Protein AF-A0A954QYF9-F1 (afdb_monomer)

Secondary structure (DSSP, 8-state):
-HHHHHTT---GGGGGGS----SSPPPPHHHHHHHHHHHT-TT-HHHHHHHHHHHTTSTTHHHHHHHHHHHTT-SSHHHHHHHHHHHGGG--HHHHHHHHHHHHHHHHTS-HHHHHHHHHHHHHHHHHTT-HHHHHHHHHHHHHH-TT-HHHHHHHHHHHHHHHHHTT-HHHHHHHHHHHHHTTSPP-

pLDDT: mean 93.17, std 8.61, range [36.16, 98.44]

Mean predicted aligned error: 4.02 Å

Nearest PDB structures (foldseek):
  9hmf-assembly1_K  TM=5.701E-01  e=4.266E-01  Campylobacter jejuni
  3l9t-assembly1_A  TM=4.039E-01  e=8.141E-01  Streptococcus mutans UA159
  7k7y-assembly3_G  TM=2.247E-01  e=7.817E+00  Clostridium botulinum

Structure (mmCIF, N/CA/C/O backbone):
data_AF-A0A954QYF9-F1
#
_entry.id   AF-A0A954QYF9-F1
#
loop_
_atom_site.group_PDB
_atom_site.id
_atom_site.type_symbol
_atom_site.label_atom_id
_atom_site.label_alt_id
_atom_site.label_comp_id
_atom_site.label_asym_id
_atom_site.label_entity_id
_atom_site.label_seq_id
_atom_site.pdbx_PDB_ins_code
_atom_site.Cartn_x
_atom_site.Cartn_y
_atom_site.Cartn_z
_atom_site.occupancy
_atom_site.B_iso_or_equiv
_atom_site.auth_seq_id
_atom_site.auth_comp_id
_atom_site.auth_asym_id
_atom_site.auth_atom_id
_atom_site.pdbx_PDB_model_num
ATOM 1 N N . TYR A 1 1 ? 7.305 15.729 -12.020 1.00 61.62 1 TYR A N 1
ATOM 2 C CA . TYR A 1 1 ? 8.285 16.229 -11.036 1.00 61.62 1 TYR A CA 1
ATOM 3 C C . TYR A 1 1 ? 9.046 15.087 -10.364 1.00 61.62 1 TYR A C 1
ATOM 5 O O . TYR A 1 1 ? 10.252 15.041 -10.532 1.00 61.62 1 TYR A O 1
ATOM 13 N N . PHE A 1 2 ? 8.385 14.111 -9.714 1.00 83.00 2 PHE A N 1
ATOM 14 C CA . PHE A 1 2 ? 9.079 12.970 -9.079 1.00 83.00 2 PHE A CA 1
ATOM 15 C C . PHE A 1 2 ? 10.025 12.200 -10.019 1.00 83.00 2 PHE A C 1
ATOM 17 O O . PHE A 1 2 ? 11.196 12.062 -9.698 1.00 83.00 2 PHE A O 1
ATOM 24 N N . LEU A 1 3 ? 9.560 11.757 -11.196 1.00 81.62 3 LEU A N 1
A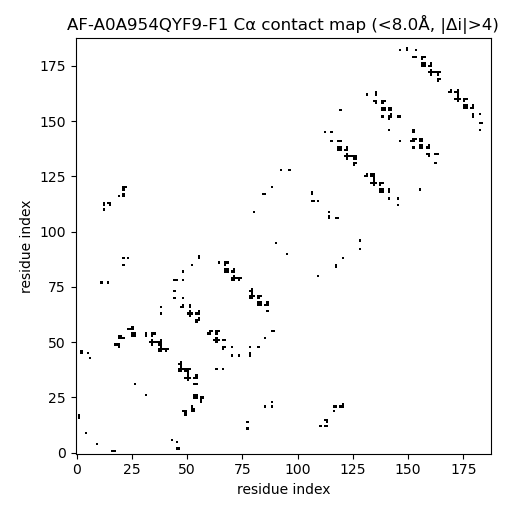TOM 25 C CA . LEU A 1 3 ? 10.402 10.977 -12.124 1.00 81.62 3 LEU A CA 1
ATOM 26 C C . LEU A 1 3 ? 11.657 11.736 -12.585 1.00 81.62 3 LEU A C 1
ATOM 28 O O . LEU A 1 3 ? 12.696 11.134 -12.816 1.00 81.62 3 LEU A O 1
ATOM 32 N N . THR A 1 4 ? 11.585 13.066 -12.658 1.00 78.25 4 THR A N 1
ATOM 33 C CA . THR A 1 4 ? 12.744 13.917 -12.959 1.00 78.25 4 THR A CA 1
ATOM 34 C C . THR A 1 4 ? 13.779 13.878 -11.834 1.00 78.25 4 THR A C 1
ATOM 36 O O . THR A 1 4 ? 14.970 13.872 -12.111 1.00 78.25 4 THR A O 1
ATOM 39 N N . LEU A 1 5 ? 13.339 13.820 -10.573 1.00 72.81 5 LEU A N 1
ATOM 40 C CA . LEU A 1 5 ? 14.223 13.675 -9.412 1.00 72.81 5 LEU A CA 1
ATOM 41 C C . LEU A 1 5 ? 14.757 12.242 -9.270 1.00 72.81 5 LEU A C 1
ATOM 43 O O . LEU A 1 5 ? 15.892 12.047 -8.843 1.00 72.81 5 LEU A O 1
ATOM 47 N N . ALA A 1 6 ? 13.953 11.244 -9.644 1.00 76.69 6 ALA A N 1
ATOM 48 C CA . ALA A 1 6 ? 14.324 9.833 -9.578 1.00 76.69 6 ALA A CA 1
ATOM 49 C C . ALA A 1 6 ? 15.464 9.457 -10.538 1.00 76.69 6 ALA A C 1
ATOM 51 O O . ALA A 1 6 ? 16.248 8.563 -10.230 1.00 76.69 6 ALA A O 1
ATOM 52 N N . ALA A 1 7 ? 15.612 10.185 -11.648 1.00 73.75 7 ALA A N 1
ATOM 53 C CA . ALA A 1 7 ? 16.691 9.983 -12.614 1.00 73.75 7 ALA A CA 1
ATOM 54 C C . ALA A 1 7 ? 18.105 10.242 -12.044 1.00 73.75 7 ALA A C 1
ATOM 56 O O . ALA A 1 7 ? 19.088 9.812 -12.641 1.00 73.75 7 ALA A O 1
ATOM 57 N N . SER A 1 8 ? 18.219 10.904 -10.885 1.00 74.38 8 SER A N 1
ATOM 58 C CA . SER A 1 8 ? 19.498 11.279 -10.259 1.00 74.38 8 SER A CA 1
ATOM 59 C C . SER A 1 8 ? 19.901 10.382 -9.078 1.00 74.38 8 SER A C 1
ATOM 61 O O . SER A 1 8 ? 20.634 10.837 -8.203 1.00 74.38 8 SER A O 1
ATOM 63 N N . ASN A 1 9 ? 19.419 9.133 -9.027 1.00 71.81 9 ASN A N 1
ATOM 64 C CA . ASN A 1 9 ? 19.661 8.176 -7.933 1.00 71.81 9 ASN A CA 1
ATOM 65 C C . ASN A 1 9 ? 19.348 8.767 -6.539 1.00 71.81 9 ASN A C 1
ATOM 67 O O . ASN A 1 9 ? 20.250 8.989 -5.724 1.00 71.81 9 ASN A O 1
ATOM 71 N N . PRO A 1 10 ? 18.076 9.103 -6.270 1.00 80.44 10 PRO A N 1
ATOM 72 C CA . PRO A 1 10 ? 17.709 9.815 -5.060 1.00 80.44 10 PRO A CA 1
ATOM 73 C C . PRO A 1 10 ? 17.860 8.941 -3.807 1.00 80.44 10 PRO A C 1
ATOM 75 O O . PRO A 1 10 ? 17.814 7.711 -3.884 1.00 80.44 10 PRO A O 1
ATOM 78 N N . PRO A 1 11 ? 17.949 9.558 -2.616 1.00 86.38 11 PRO A N 1
ATOM 79 C CA . PRO A 1 11 ? 17.931 8.807 -1.370 1.00 86.38 11 PRO A CA 1
ATOM 80 C C . PRO A 1 11 ? 16.637 7.977 -1.245 1.00 86.38 11 PRO A C 1
ATOM 82 O O . PRO A 1 11 ? 15.567 8.459 -1.632 1.00 86.38 11 PRO A O 1
ATOM 85 N N . PRO A 1 12 ? 16.685 6.778 -0.628 1.00 86.06 12 PRO A N 1
ATOM 86 C CA . PRO A 1 12 ? 15.525 5.894 -0.458 1.00 86.06 12 PRO A CA 1
ATOM 87 C C . PRO A 1 12 ? 14.276 6.571 0.117 1.00 86.06 12 PRO A C 1
ATOM 89 O O . PRO A 1 12 ? 13.156 6.248 -0.271 1.00 86.06 12 PRO A O 1
ATOM 92 N N . MET A 1 13 ? 14.456 7.543 1.017 1.00 87.00 13 MET A N 1
ATOM 93 C CA . MET A 1 13 ? 13.353 8.288 1.628 1.00 87.00 13 MET A CA 1
ATOM 94 C C . MET A 1 13 ? 12.530 9.091 0.613 1.00 87.00 13 MET A C 1
ATOM 96 O O . MET A 1 13 ? 11.342 9.294 0.844 1.00 87.00 13 MET A O 1
ATOM 100 N N . LEU A 1 14 ? 13.106 9.508 -0.524 1.00 88.81 14 LEU A N 1
ATOM 101 C CA . LEU A 1 14 ? 12.361 10.252 -1.545 1.00 88.81 14 LEU A CA 1
ATOM 102 C C . LEU A 1 14 ? 11.235 9.406 -2.155 1.00 88.81 14 LEU A C 1
ATOM 104 O O . LEU A 1 14 ? 10.190 9.945 -2.515 1.00 88.81 14 LEU A O 1
ATOM 108 N N . PHE A 1 15 ? 11.408 8.082 -2.225 1.00 92.00 15 PHE A N 1
ATOM 109 C CA . PHE A 1 15 ? 10.390 7.172 -2.753 1.00 92.00 15 PHE A CA 1
ATOM 110 C C . PHE A 1 15 ? 9.119 7.126 -1.894 1.00 92.00 15 PHE A C 1
ATOM 112 O O . PHE A 1 15 ? 8.076 6.721 -2.397 1.00 92.00 15 PHE A O 1
ATOM 119 N N . ALA A 1 16 ? 9.152 7.605 -0.646 1.00 88.62 16 ALA A N 1
ATOM 120 C CA . ALA A 1 16 ? 7.940 7.771 0.160 1.00 88.62 16 ALA A CA 1
ATOM 121 C C . ALA A 1 16 ? 6.974 8.809 -0.437 1.00 88.62 16 ALA A C 1
ATOM 123 O O . ALA A 1 16 ? 5.763 8.712 -0.251 1.00 88.62 16 ALA A O 1
ATOM 124 N N . SER A 1 17 ? 7.508 9.767 -1.199 1.00 89.12 17 SER A N 1
ATOM 125 C CA . SER A 1 17 ? 6.745 10.790 -1.921 1.00 89.12 17 SER A CA 1
ATOM 126 C C . SER A 1 17 ? 6.362 10.358 -3.339 1.00 89.12 17 SER A C 1
ATOM 128 O O . SER A 1 17 ? 5.782 11.142 -4.094 1.00 89.12 17 SER A O 1
ATOM 130 N N . MET A 1 18 ? 6.707 9.131 -3.739 1.00 93.62 18 MET A N 1
ATOM 131 C CA . MET A 1 18 ? 6.316 8.593 -5.032 1.00 93.62 18 MET A CA 1
ATOM 132 C C . MET A 1 18 ? 4.790 8.406 -5.063 1.00 93.62 18 MET A C 1
ATOM 134 O O . MET A 1 18 ? 4.247 7.757 -4.166 1.00 93.62 18 MET A O 1
ATOM 138 N N . PRO A 1 19 ? 4.078 8.923 -6.083 1.00 93.44 19 PRO A N 1
ATOM 139 C CA . PRO A 1 19 ? 2.617 8.878 -6.138 1.00 93.44 19 PRO A CA 1
ATOM 140 C C . PRO A 1 19 ? 2.108 7.503 -6.602 1.00 93.44 19 PRO A C 1
ATOM 142 O O . PRO A 1 19 ? 1.427 7.382 -7.620 1.00 93.44 19 PRO A O 1
ATOM 145 N N . LEU A 1 20 ? 2.484 6.451 -5.874 1.00 95.88 20 LEU A N 1
ATOM 146 C CA . LEU A 1 20 ? 2.020 5.088 -6.102 1.00 95.88 20 LEU A CA 1
ATOM 147 C C . LEU A 1 20 ? 0.547 4.954 -5.720 1.00 95.88 20 LEU A C 1
ATOM 149 O O . LEU A 1 20 ? 0.112 5.463 -4.686 1.00 95.88 20 LEU A O 1
ATOM 153 N N . CYS A 1 21 ? -0.212 4.207 -6.518 1.00 95.44 21 CYS A N 1
ATOM 154 C CA . CYS A 1 21 ? -1.572 3.842 -6.141 1.00 95.44 21 CYS A CA 1
ATOM 155 C C . CYS A 1 21 ? -1.551 2.699 -5.116 1.00 95.44 21 CYS A C 1
ATOM 157 O O . CYS A 1 21 ? -0.950 1.652 -5.355 1.00 95.44 21 CYS A O 1
ATOM 159 N N . TRP A 1 22 ? -2.234 2.882 -3.986 1.00 95.06 22 TRP A N 1
ATOM 160 C CA . TRP A 1 22 ? -2.414 1.851 -2.950 1.00 95.06 22 TRP A CA 1
ATOM 161 C C . TRP A 1 22 ? -3.864 1.366 -2.830 1.00 95.06 22 TRP A C 1
ATOM 163 O O . TRP A 1 22 ? -4.159 0.456 -2.063 1.00 95.06 22 TRP A O 1
ATOM 173 N N . THR A 1 23 ? -4.770 1.918 -3.641 1.00 88.69 23 THR A N 1
ATOM 174 C CA . THR A 1 23 ? -6.200 1.573 -3.636 1.00 88.69 23 THR A CA 1
ATOM 175 C C . THR A 1 23 ? -6.533 0.557 -4.733 1.00 88.69 23 THR A C 1
ATOM 177 O O . THR A 1 23 ? -5.670 0.154 -5.510 1.00 88.69 23 THR A O 1
ATOM 180 N N . THR A 1 24 ? -7.789 0.129 -4.843 1.00 84.44 24 THR A N 1
ATOM 181 C CA . THR A 1 24 ? -8.271 -0.690 -5.975 1.00 84.44 24 THR A CA 1
ATOM 182 C C . THR A 1 24 ? -9.006 0.138 -7.032 1.00 84.44 24 THR A C 1
ATOM 184 O O . THR A 1 24 ? -9.805 -0.409 -7.783 1.00 84.44 24 THR A O 1
ATOM 187 N N . ARG A 1 25 ? -8.807 1.461 -7.046 1.00 86.06 25 ARG A N 1
ATOM 188 C CA . ARG A 1 25 ? -9.490 2.378 -7.962 1.00 86.06 25 ARG A CA 1
ATOM 189 C C . ARG A 1 25 ? -8.792 2.406 -9.321 1.00 86.06 25 ARG A C 1
ATOM 191 O O . ARG A 1 25 ? -7.567 2.503 -9.381 1.00 86.06 25 ARG A O 1
ATOM 198 N N . GLU A 1 26 ? -9.584 2.386 -10.387 1.00 89.25 26 GLU A N 1
ATOM 199 C CA . GLU A 1 26 ? -9.089 2.626 -11.741 1.00 89.25 26 GLU A CA 1
ATOM 200 C C . GLU A 1 26 ? -8.696 4.102 -11.943 1.00 89.25 26 GLU A C 1
ATOM 202 O O . GLU A 1 26 ? -9.404 5.002 -11.466 1.00 89.25 26 GLU A O 1
ATOM 207 N N . PRO A 1 27 ? -7.567 4.374 -12.620 1.00 93.06 27 PRO A N 1
ATOM 208 C CA . PRO A 1 27 ? -7.178 5.729 -12.987 1.00 93.06 27 PRO A CA 1
ATOM 209 C C . PRO A 1 27 ? -8.162 6.322 -14.003 1.00 93.06 27 PRO A C 1
ATOM 211 O O . PRO A 1 27 ? -8.771 5.604 -14.793 1.00 93.06 27 PRO A O 1
ATOM 214 N N . ASP A 1 28 ? -8.288 7.650 -14.018 1.00 94.50 28 ASP A N 1
ATOM 215 C CA . ASP A 1 28 ? -8.961 8.329 -15.127 1.00 94.50 28 ASP A CA 1
ATOM 216 C C . ASP A 1 28 ? -8.179 8.147 -16.451 1.00 94.50 28 ASP A C 1
ATOM 218 O O . ASP A 1 28 ? -7.001 7.767 -16.420 1.00 94.50 28 ASP A O 1
ATOM 222 N N . PRO A 1 29 ? -8.793 8.412 -17.623 1.00 94.69 29 PRO A N 1
ATOM 223 C CA . PRO A 1 29 ? -8.139 8.182 -18.913 1.00 94.69 29 PRO A CA 1
ATOM 224 C C . PRO A 1 29 ? -6.806 8.923 -19.084 1.00 94.69 29 PRO A C 1
ATOM 226 O O . PRO A 1 29 ? -5.858 8.365 -19.629 1.00 94.69 29 PRO A O 1
ATOM 229 N N . VAL A 1 30 ? -6.691 10.151 -18.563 1.00 95.62 30 VAL A N 1
ATOM 230 C CA . VAL A 1 30 ? -5.465 10.957 -18.685 1.00 95.62 30 VAL A CA 1
ATOM 231 C C . VAL A 1 30 ? -4.330 10.326 -17.879 1.00 95.62 30 VAL A C 1
ATOM 233 O O . VAL A 1 30 ? -3.194 10.225 -18.354 1.00 95.62 30 VAL A O 1
ATOM 236 N N . LEU A 1 31 ? -4.629 9.877 -16.660 1.00 95.81 31 LEU A N 1
ATOM 237 C CA . LEU A 1 31 ? -3.669 9.185 -15.811 1.00 95.81 31 LEU A CA 1
ATOM 238 C C . LEU A 1 31 ? -3.327 7.791 -16.353 1.00 95.81 31 LEU A C 1
ATOM 240 O O . LEU A 1 31 ? -2.166 7.391 -16.264 1.00 95.81 31 LEU A O 1
ATOM 244 N N . ARG A 1 32 ? -4.286 7.076 -16.958 1.00 96.62 32 ARG A N 1
ATOM 245 C CA . ARG A 1 32 ? -4.046 5.790 -17.636 1.00 96.62 32 ARG A CA 1
ATOM 246 C C . ARG A 1 32 ? -3.023 5.948 -18.763 1.00 96.62 32 ARG A C 1
ATOM 248 O O . ARG A 1 32 ? -2.013 5.249 -18.755 1.00 96.62 32 ARG A O 1
ATOM 255 N N . ASP A 1 33 ? -3.210 6.921 -19.653 1.00 96.56 33 ASP A N 1
ATOM 256 C CA . ASP A 1 33 ? -2.284 7.188 -20.765 1.00 96.56 33 ASP A CA 1
ATOM 257 C C . ASP A 1 33 ? -0.884 7.597 -20.281 1.00 96.56 33 ASP A C 1
ATOM 259 O O . ASP A 1 33 ? 0.143 7.255 -20.876 1.00 96.56 33 ASP A O 1
ATOM 263 N N . ALA A 1 34 ? -0.804 8.353 -19.182 1.00 96.56 34 ALA A N 1
ATOM 264 C CA . ALA A 1 34 ? 0.473 8.669 -18.549 1.00 96.56 34 ALA A CA 1
ATOM 265 C C . ALA A 1 34 ? 1.143 7.416 -17.960 1.00 96.56 34 ALA A C 1
ATOM 267 O O . ALA A 1 34 ? 2.338 7.206 -18.176 1.00 96.56 34 ALA A O 1
ATOM 268 N N . ALA A 1 35 ? 0.377 6.569 -17.269 1.00 97.19 35 ALA A N 1
ATOM 269 C CA . ALA A 1 35 ? 0.865 5.340 -16.661 1.00 97.19 35 ALA A CA 1
ATOM 270 C C . ALA A 1 35 ? 1.384 4.335 -17.697 1.00 97.19 35 ALA A C 1
ATOM 272 O O . ALA A 1 35 ? 2.427 3.724 -17.461 1.00 97.19 35 ALA A O 1
ATOM 273 N N . LEU A 1 36 ? 0.728 4.224 -18.858 1.00 97.56 36 LEU A N 1
ATOM 274 C CA . LEU A 1 36 ? 1.198 3.401 -19.977 1.00 97.56 36 LEU A CA 1
ATOM 275 C C . LEU A 1 36 ? 2.570 3.864 -20.468 1.00 97.56 36 LEU A C 1
ATOM 277 O O . LEU A 1 36 ? 3.516 3.078 -20.502 1.00 97.56 36 LEU A O 1
ATOM 281 N N . ARG A 1 37 ? 2.724 5.169 -20.718 1.00 97.00 37 ARG A N 1
ATOM 282 C CA . ARG A 1 37 ? 4.012 5.749 -21.131 1.00 97.00 37 ARG A CA 1
ATOM 283 C C . ARG A 1 37 ? 5.113 5.564 -20.091 1.00 97.00 37 ARG A C 1
ATOM 285 O O . ARG A 1 37 ? 6.283 5.490 -20.451 1.00 97.00 37 ARG A O 1
ATOM 292 N N . TRP A 1 38 ? 4.782 5.534 -18.801 1.00 97.38 38 TRP A N 1
ATOM 293 C CA . TRP A 1 38 ? 5.767 5.240 -17.756 1.00 97.38 38 TRP A CA 1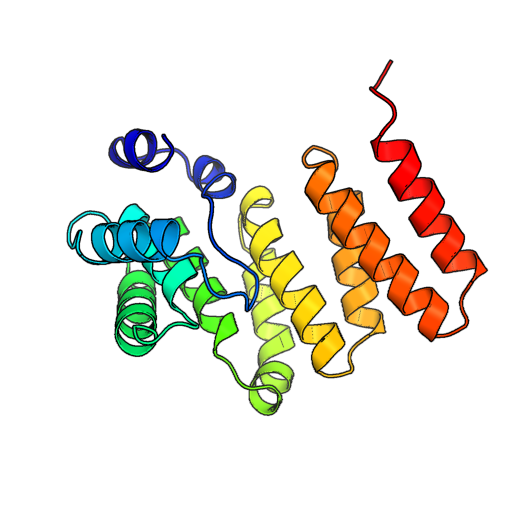
ATOM 294 C C . TRP A 1 38 ? 6.149 3.760 -17.721 1.00 97.38 38 TRP A C 1
ATOM 296 O O . TRP A 1 38 ? 7.326 3.449 -17.557 1.00 97.38 38 TRP A O 1
ATOM 306 N N . LEU A 1 39 ? 5.184 2.858 -17.920 1.00 97.31 39 LEU A N 1
ATOM 307 C CA . LEU A 1 39 ? 5.408 1.413 -17.955 1.0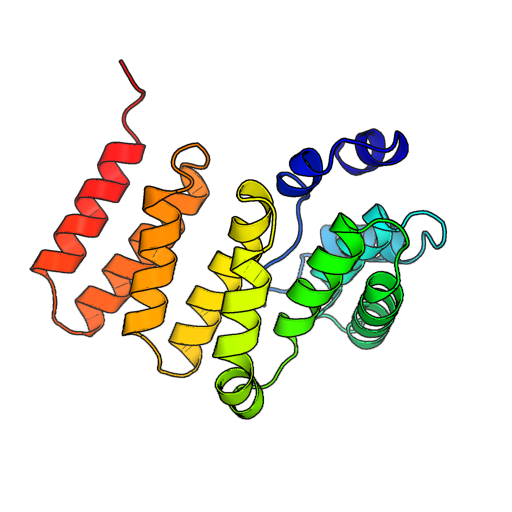0 97.31 39 LEU A CA 1
ATOM 308 C C . LEU A 1 39 ? 6.340 0.990 -19.105 1.00 97.31 39 LEU A C 1
ATOM 310 O O . LEU A 1 39 ? 7.135 0.063 -18.947 1.00 97.31 39 LEU A O 1
ATOM 314 N N . GLU A 1 40 ? 6.271 1.685 -20.242 1.00 95.94 40 GLU A N 1
ATOM 315 C CA . GLU A 1 40 ? 7.076 1.414 -21.442 1.00 95.94 40 GLU A CA 1
ATOM 316 C C . GLU A 1 40 ? 8.564 1.785 -21.305 1.00 95.94 40 GLU A C 1
ATOM 318 O O . GLU A 1 40 ? 9.393 1.310 -22.087 1.00 95.94 40 GLU A O 1
ATOM 323 N N . LYS A 1 41 ? 8.943 2.596 -20.308 1.00 93.44 41 LYS A N 1
ATOM 324 C CA . LYS A 1 41 ? 10.332 3.034 -20.095 1.00 93.44 41 LYS A CA 1
ATOM 325 C C . LYS A 1 41 ? 11.189 1.934 -19.468 1.00 93.44 41 LYS A C 1
ATOM 327 O O . LYS A 1 41 ? 11.435 1.938 -18.267 1.00 93.44 41 LYS A O 1
ATOM 332 N N . LYS A 1 42 ? 11.664 0.992 -20.284 1.00 87.81 42 LYS A N 1
ATOM 333 C CA . LYS A 1 42 ? 12.421 -0.192 -19.829 1.00 87.81 42 LYS A CA 1
ATOM 334 C C . LYS A 1 42 ? 13.656 0.125 -18.978 1.00 87.81 42 LYS A C 1
ATOM 336 O O . LYS A 1 42 ? 13.945 -0.646 -18.071 1.00 87.81 42 LYS A O 1
ATOM 341 N N . ASP A 1 43 ? 14.309 1.255 -19.232 1.00 90.31 43 ASP A N 1
ATOM 342 C CA . ASP A 1 43 ? 15.535 1.673 -18.538 1.00 90.31 43 ASP A CA 1
ATOM 343 C C . ASP A 1 43 ? 15.272 2.535 -17.283 1.00 90.31 43 ASP A C 1
ATOM 345 O O . ASP A 1 43 ? 16.209 3.027 -16.661 1.00 90.31 43 ASP A O 1
ATOM 349 N N . ASP A 1 44 ? 14.004 2.744 -16.906 1.00 93.56 44 ASP A N 1
ATOM 350 C CA . ASP A 1 44 ? 13.600 3.567 -15.759 1.00 93.56 44 ASP A CA 1
ATOM 351 C C . ASP A 1 44 ? 12.679 2.771 -14.825 1.00 93.56 44 ASP A C 1
ATOM 353 O O . ASP A 1 44 ? 11.449 2.808 -14.912 1.00 93.56 44 ASP A O 1
ATOM 357 N N . ASP A 1 45 ? 13.294 2.038 -13.900 1.00 95.44 45 ASP A N 1
ATOM 358 C CA . ASP A 1 45 ? 12.599 1.199 -12.922 1.00 95.44 45 ASP A CA 1
ATOM 359 C C . ASP A 1 45 ? 11.593 1.987 -12.060 1.00 95.44 45 ASP A C 1
ATOM 361 O O . ASP A 1 45 ? 10.537 1.459 -11.697 1.00 95.44 45 ASP A O 1
ATOM 365 N N . ALA A 1 46 ? 11.868 3.265 -11.768 1.00 95.56 46 ALA A N 1
ATOM 366 C CA . ALA A 1 46 ? 10.958 4.113 -11.003 1.00 95.56 46 ALA A CA 1
ATOM 367 C C . ALA A 1 46 ? 9.720 4.480 -11.833 1.00 95.56 46 ALA A C 1
ATOM 369 O O . ALA A 1 46 ? 8.594 4.389 -11.339 1.00 95.56 46 ALA A O 1
ATOM 370 N N . ALA A 1 47 ? 9.889 4.844 -13.107 1.00 96.50 47 ALA A N 1
ATOM 371 C CA . ALA A 1 47 ? 8.756 5.058 -14.005 1.00 96.50 47 ALA A CA 1
ATOM 372 C C . ALA A 1 47 ? 7.920 3.785 -14.164 1.00 96.50 47 ALA A C 1
ATOM 374 O O . ALA A 1 47 ? 6.695 3.835 -14.033 1.00 96.50 47 ALA A O 1
ATOM 375 N N . ARG A 1 48 ? 8.566 2.633 -14.355 1.00 97.69 48 ARG A N 1
ATOM 376 C CA . ARG A 1 48 ? 7.871 1.349 -14.499 1.00 97.69 48 ARG A CA 1
ATOM 377 C C . ARG A 1 48 ? 7.065 0.987 -13.260 1.00 97.69 48 ARG A C 1
ATOM 379 O O . ARG A 1 48 ? 5.907 0.595 -13.394 1.00 97.69 48 ARG A O 1
ATOM 386 N N . LEU A 1 49 ? 7.635 1.165 -12.066 1.00 98.06 49 LEU A N 1
ATOM 387 C CA . LEU A 1 49 ? 6.925 0.952 -10.804 1.00 98.06 49 LEU A CA 1
ATOM 388 C C . LEU A 1 49 ? 5.709 1.885 -10.690 1.00 98.06 49 LEU A C 1
ATOM 390 O O . LEU A 1 49 ? 4.624 1.436 -10.312 1.00 98.06 49 LEU A O 1
ATOM 394 N N . LEU A 1 50 ? 5.865 3.165 -11.055 1.00 97.56 50 LEU A N 1
ATOM 395 C CA . LEU A 1 50 ? 4.765 4.129 -11.032 1.00 97.56 50 LEU A CA 1
ATOM 396 C C . LEU A 1 50 ? 3.638 3.699 -11.970 1.00 97.56 50 LEU A C 1
ATOM 398 O O . LEU A 1 50 ? 2.496 3.572 -11.526 1.00 97.56 50 LEU A O 1
ATOM 402 N N . GLY A 1 51 ? 3.966 3.442 -13.237 1.00 97.50 51 GLY A N 1
ATOM 403 C CA . GLY A 1 51 ? 3.008 3.015 -14.254 1.00 97.50 51 GLY A CA 1
ATOM 404 C C . GLY A 1 51 ? 2.278 1.740 -13.843 1.00 97.50 51 GLY A C 1
ATOM 405 O O . GLY A 1 51 ? 1.048 1.705 -13.827 1.00 97.50 51 GLY A O 1
ATOM 406 N N . ALA A 1 52 ? 3.021 0.724 -13.399 1.00 98.06 52 ALA A N 1
ATOM 407 C CA . ALA A 1 52 ? 2.443 -0.539 -12.965 1.00 98.06 52 ALA A CA 1
ATOM 408 C C . ALA A 1 52 ? 1.483 -0.365 -11.778 1.00 98.06 52 ALA A C 1
ATOM 410 O O . ALA A 1 52 ? 0.413 -0.970 -11.771 1.00 98.06 52 ALA A O 1
ATOM 411 N N . SER A 1 53 ? 1.804 0.502 -10.807 1.00 97.94 53 SER A N 1
ATOM 412 C CA . SER A 1 53 ? 0.919 0.746 -9.660 1.00 97.94 53 SER A CA 1
ATOM 413 C C . SER A 1 53 ? -0.464 1.270 -10.078 1.00 97.94 53 SER A C 1
ATOM 415 O O . SER A 1 53 ? -1.471 0.899 -9.474 1.00 97.94 53 SER A O 1
ATOM 417 N N . TRP A 1 54 ? -0.554 2.078 -11.135 1.00 97.88 54 TRP A N 1
ATOM 418 C CA . TRP A 1 54 ? -1.828 2.627 -11.608 1.00 97.88 54 TRP A CA 1
ATOM 419 C C . TRP A 1 54 ? -2.597 1.670 -12.528 1.00 97.88 54 TRP A C 1
ATOM 421 O O . TRP A 1 54 ? -3.823 1.706 -12.540 1.00 97.88 54 TRP A O 1
ATOM 431 N N . LEU A 1 55 ? -1.906 0.773 -13.234 1.00 97.44 55 LEU A N 1
ATOM 432 C CA . LEU A 1 55 ? -2.496 -0.119 -14.245 1.00 97.44 55 LEU A CA 1
ATOM 433 C C . LEU A 1 55 ? -2.922 -1.501 -13.709 1.00 97.44 55 LEU A C 1
ATOM 435 O O . LEU A 1 55 ? -3.441 -2.333 -14.445 1.00 97.44 55 LEU A O 1
ATOM 439 N N . LEU A 1 56 ? -2.739 -1.783 -12.414 1.00 95.88 56 LEU A N 1
ATOM 440 C CA . LEU A 1 56 ? -3.036 -3.101 -11.823 1.00 95.88 56 LEU A CA 1
ATOM 441 C C . LEU A 1 56 ? -4.512 -3.544 -11.882 1.00 95.88 56 LEU A C 1
ATOM 443 O O . LEU A 1 56 ? -4.803 -4.732 -11.696 1.00 95.88 56 LEU A O 1
ATOM 447 N N . PHE A 1 57 ? -5.435 -2.609 -12.085 1.00 94.31 57 PHE A N 1
ATOM 448 C CA . PHE A 1 57 ? -6.877 -2.863 -12.154 1.00 94.31 57 PHE A CA 1
ATOM 449 C C . PHE A 1 57 ? -7.495 -2.376 -13.470 1.00 94.31 57 PHE A C 1
ATOM 451 O O . PHE A 1 57 ? -8.702 -2.211 -13.533 1.00 94.31 57 PHE A O 1
ATOM 458 N N . THR A 1 58 ? -6.683 -2.159 -14.507 1.00 94.94 58 THR A N 1
ATOM 459 C CA . THR A 1 58 ? -7.152 -1.802 -15.854 1.00 94.94 58 THR A CA 1
ATOM 460 C C . THR A 1 58 ? -7.048 -3.000 -16.802 1.00 94.94 58 THR A C 1
ATOM 462 O O . THR A 1 58 ? -6.632 -4.095 -16.404 1.00 94.94 58 THR A O 1
ATOM 465 N N . ASP A 1 59 ? -7.373 -2.797 -18.080 1.00 95.25 59 ASP A N 1
ATOM 466 C CA . ASP A 1 59 ? -7.194 -3.818 -19.121 1.00 95.25 59 ASP A CA 1
ATOM 467 C C . ASP A 1 59 ? -5.721 -4.250 -19.266 1.00 95.25 59 ASP A C 1
ATOM 469 O O . ASP A 1 59 ? -5.425 -5.386 -19.635 1.00 95.25 59 ASP A O 1
ATOM 473 N N . GLU A 1 60 ? -4.775 -3.382 -18.894 1.00 97.00 60 GLU A N 1
ATOM 474 C CA . GLU A 1 60 ? -3.333 -3.644 -18.935 1.00 97.00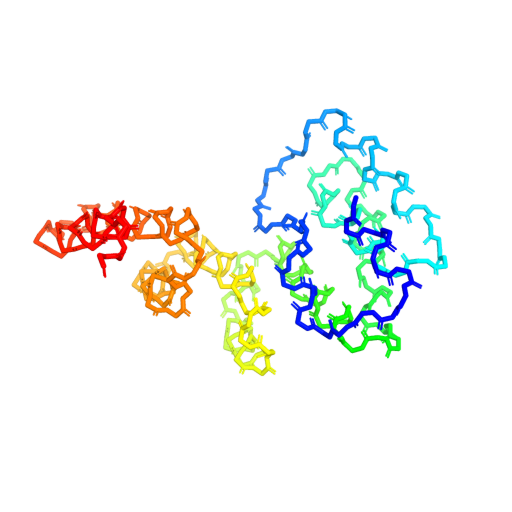 60 GLU A CA 1
ATOM 475 C C . GLU A 1 60 ? -2.790 -4.335 -17.675 1.00 97.00 60 GLU A C 1
ATOM 477 O O . GLU A 1 60 ? -1.572 -4.458 -17.502 1.00 97.00 60 GLU A O 1
ATOM 482 N N . GLN A 1 61 ? -3.671 -4.857 -16.813 1.00 96.31 61 GLN A N 1
ATOM 483 C CA . GLN A 1 61 ? -3.300 -5.540 -15.569 1.00 96.31 61 GLN A CA 1
ATOM 484 C C . GLN A 1 61 ? -2.237 -6.634 -15.753 1.00 96.31 61 GLN A C 1
ATOM 486 O O . GLN A 1 61 ? -1.403 -6.824 -14.869 1.00 96.31 61 GLN A O 1
ATOM 491 N N . ALA A 1 62 ? -2.245 -7.357 -16.878 1.00 97.56 62 ALA A N 1
ATOM 492 C CA . ALA A 1 62 ? -1.280 -8.423 -17.144 1.00 97.56 62 ALA A CA 1
ATOM 493 C C . ALA A 1 62 ? 0.138 -7.860 -17.333 1.00 97.56 62 ALA A C 1
ATOM 495 O O . ALA A 1 62 ? 1.085 -8.339 -16.707 1.00 97.56 62 ALA A O 1
ATOM 496 N N . ALA A 1 63 ? 0.272 -6.790 -18.124 1.00 97.56 63 ALA A N 1
ATOM 497 C CA . ALA A 1 63 ? 1.542 -6.102 -18.334 1.00 97.56 63 ALA A CA 1
ATOM 498 C C . ALA A 1 63 ? 2.043 -5.444 -17.038 1.00 97.56 63 ALA A C 1
ATOM 500 O O . ALA A 1 63 ? 3.225 -5.541 -16.707 1.00 97.56 63 ALA A O 1
ATOM 501 N N . ALA A 1 64 ? 1.139 -4.839 -16.261 1.00 97.88 64 ALA A N 1
ATOM 502 C CA . ALA A 1 64 ? 1.465 -4.253 -14.964 1.00 97.88 64 ALA A CA 1
ATOM 503 C C . ALA A 1 64 ? 1.992 -5.303 -13.969 1.00 97.88 64 ALA A C 1
ATOM 505 O O . ALA A 1 64 ? 3.028 -5.095 -13.340 1.00 97.88 64 ALA A O 1
ATOM 506 N N . GLN A 1 65 ? 1.327 -6.459 -13.858 1.00 97.94 65 GLN A N 1
ATOM 507 C CA . GLN A 1 65 ? 1.773 -7.555 -12.989 1.00 97.94 65 GLN A CA 1
ATOM 508 C C . GLN A 1 65 ? 3.131 -8.113 -13.419 1.00 97.94 65 GLN A C 1
ATOM 510 O O . GLN A 1 65 ? 3.995 -8.337 -12.571 1.00 97.94 65 GLN A O 1
ATOM 515 N N . GLN A 1 66 ? 3.347 -8.286 -14.725 1.00 97.88 66 GLN A N 1
ATOM 516 C CA . GLN A 1 66 ? 4.636 -8.728 -15.252 1.00 97.88 66 GLN A CA 1
ATOM 517 C C . GLN A 1 66 ? 5.752 -7.731 -14.919 1.00 97.88 66 GLN A C 1
ATOM 519 O O . GLN A 1 66 ? 6.834 -8.138 -14.492 1.00 97.88 66 GLN A O 1
ATOM 524 N N . ALA A 1 67 ? 5.495 -6.430 -15.074 1.00 98.19 67 ALA A N 1
ATOM 525 C CA . ALA A 1 67 ? 6.462 -5.399 -14.722 1.00 98.19 67 ALA A CA 1
ATOM 526 C C . ALA A 1 67 ? 6.793 -5.419 -13.225 1.00 98.19 67 ALA A C 1
ATOM 528 O O . ALA A 1 67 ? 7.971 -5.401 -12.876 1.00 98.19 67 ALA A O 1
ATOM 529 N N . LEU A 1 68 ? 5.794 -5.532 -12.340 1.00 98.25 68 LEU A N 1
ATOM 530 C CA . LEU A 1 68 ? 6.043 -5.656 -10.900 1.00 98.25 68 LEU A CA 1
ATOM 531 C C . LEU A 1 68 ? 6.873 -6.896 -10.573 1.00 98.25 68 LEU A C 1
ATOM 533 O O . LEU A 1 68 ? 7.830 -6.783 -9.817 1.00 98.25 68 LEU A O 1
ATOM 537 N N . ALA A 1 69 ? 6.558 -8.054 -11.161 1.00 98.06 69 ALA A N 1
ATOM 538 C CA . ALA A 1 69 ? 7.320 -9.282 -10.942 1.00 98.06 69 ALA A CA 1
ATOM 539 C C . ALA A 1 69 ? 8.797 -9.126 -11.340 1.00 98.06 69 ALA A C 1
ATOM 541 O O . ALA A 1 69 ? 9.681 -9.567 -10.612 1.00 98.06 69 ALA A O 1
ATOM 542 N N . GLN A 1 70 ? 9.081 -8.441 -12.451 1.00 97.62 70 GLN A N 1
ATOM 543 C CA . GLN A 1 70 ? 10.455 -8.133 -12.858 1.00 97.62 70 GLN A CA 1
ATOM 544 C C . GLN A 1 70 ? 11.131 -7.156 -11.888 1.00 97.62 70 GLN A C 1
ATOM 546 O O . GLN A 1 70 ? 12.265 -7.388 -11.473 1.00 97.62 70 GLN A O 1
ATOM 551 N N . LEU A 1 71 ? 10.428 -6.097 -11.477 1.00 98.06 71 LEU A N 1
ATOM 552 C CA . LEU A 1 71 ? 10.956 -5.073 -10.571 1.00 98.06 71 LEU A CA 1
ATOM 553 C C . LEU A 1 71 ? 11.287 -5.612 -9.176 1.00 98.06 71 LEU A C 1
ATOM 555 O O . LEU A 1 71 ? 12.147 -5.044 -8.512 1.00 98.06 71 LEU A O 1
ATOM 559 N N . GLN A 1 72 ? 10.701 -6.734 -8.745 1.00 97.69 72 GLN A N 1
ATOM 560 C CA . GLN A 1 72 ? 11.118 -7.416 -7.510 1.00 97.69 72 GLN A CA 1
ATOM 561 C C . GLN A 1 72 ? 12.595 -7.845 -7.541 1.00 97.69 72 GLN A C 1
ATOM 563 O O . GLN A 1 72 ? 13.219 -7.944 -6.488 1.00 97.69 72 GLN A O 1
ATOM 568 N N . SER A 1 73 ? 13.173 -8.040 -8.730 1.00 96.06 73 SER A N 1
ATOM 569 C CA . SER A 1 73 ? 14.605 -8.313 -8.928 1.00 96.06 73 SER A CA 1
ATOM 570 C C . SER A 1 73 ? 15.443 -7.072 -9.266 1.00 96.06 73 SER A C 1
ATOM 572 O O . SER A 1 73 ? 16.610 -7.208 -9.627 1.00 96.06 73 SER A O 1
ATOM 574 N N . SER A 1 74 ? 14.873 -5.865 -9.153 1.00 95.44 74 SER A N 1
ATOM 575 C CA . SER A 1 74 ? 15.595 -4.615 -9.414 1.00 95.44 74 SER A CA 1
ATOM 576 C C . SER A 1 74 ? 16.840 -4.495 -8.521 1.00 95.44 74 SER A C 1
ATOM 578 O O . SER A 1 74 ? 16.750 -4.761 -7.317 1.00 95.44 74 SER A O 1
ATOM 580 N N . PRO A 1 75 ? 17.987 -4.029 -9.057 1.00 92.94 75 PRO A N 1
ATOM 581 C CA . PRO A 1 75 ? 19.163 -3.731 -8.241 1.00 92.94 75 PRO A CA 1
ATOM 582 C C . PRO A 1 75 ? 18.903 -2.590 -7.243 1.00 92.94 75 PRO A C 1
ATOM 584 O O . PRO A 1 75 ? 19.621 -2.453 -6.252 1.00 92.94 75 PRO A O 1
ATOM 587 N N . HIS A 1 76 ? 17.865 -1.777 -7.468 1.00 93.31 76 HIS A N 1
ATOM 588 C CA . HIS A 1 76 ? 17.452 -0.740 -6.536 1.00 93.31 76 HIS A CA 1
ATOM 589 C C . HIS A 1 76 ? 16.550 -1.332 -5.441 1.00 93.31 76 HIS A C 1
ATOM 591 O O . HIS A 1 76 ? 15.340 -1.485 -5.618 1.00 93.31 76 HIS A O 1
ATOM 597 N N . ALA A 1 77 ? 17.117 -1.573 -4.255 1.00 94.25 77 ALA A N 1
ATOM 598 C CA . ALA A 1 77 ? 16.433 -2.245 -3.141 1.00 94.25 77 ALA A CA 1
ATOM 599 C C . ALA A 1 77 ? 15.053 -1.648 -2.792 1.00 94.25 77 ALA A C 1
ATOM 601 O O . ALA A 1 77 ? 14.088 -2.388 -2.628 1.00 94.25 77 ALA A O 1
ATOM 602 N N . THR A 1 78 ? 14.925 -0.316 -2.736 1.00 95.56 78 THR A N 1
ATOM 603 C CA . THR A 1 78 ? 13.634 0.347 -2.466 1.00 95.56 78 THR A CA 1
ATOM 604 C C . THR A 1 78 ? 12.573 0.058 -3.528 1.00 95.56 78 THR A C 1
ATOM 606 O O . THR A 1 78 ? 11.424 -0.197 -3.179 1.00 95.56 78 THR A O 1
ATOM 609 N N . ILE A 1 79 ? 12.938 0.059 -4.814 1.00 96.44 79 ILE A N 1
ATOM 610 C CA . ILE A 1 79 ? 12.005 -0.257 -5.901 1.00 96.44 79 ILE A CA 1
ATOM 611 C C . ILE A 1 79 ? 11.589 -1.722 -5.819 1.00 96.44 79 ILE A C 1
ATOM 613 O O . ILE A 1 79 ? 10.397 -2.008 -5.890 1.00 96.44 79 ILE A O 1
ATOM 617 N N . SER A 1 80 ? 12.545 -2.629 -5.599 1.00 97.56 80 SER A N 1
ATOM 618 C CA . SER A 1 80 ? 12.262 -4.053 -5.389 1.00 97.56 80 SER A CA 1
ATOM 619 C C . SER A 1 80 ? 11.265 -4.263 -4.248 1.00 97.56 80 SER A C 1
ATOM 621 O O . SER A 1 80 ? 10.232 -4.910 -4.428 1.00 97.56 80 SER A O 1
ATOM 623 N N . GLN A 1 81 ? 11.503 -3.629 -3.099 1.00 97.88 81 GLN A N 1
ATOM 624 C CA . GLN A 1 81 ? 10.620 -3.726 -1.942 1.00 97.88 81 GLN A CA 1
ATOM 625 C C . GLN A 1 81 ? 9.215 -3.168 -2.218 1.00 97.88 81 GLN A C 1
ATOM 627 O O . GLN A 1 81 ? 8.210 -3.804 -1.893 1.00 97.88 81 GLN A O 1
ATOM 632 N N . LEU A 1 82 ? 9.119 -1.997 -2.849 1.00 98.00 82 LEU A N 1
ATOM 633 C CA . LEU A 1 82 ? 7.828 -1.408 -3.202 1.00 98.00 82 LEU A CA 1
ATOM 634 C C . LEU A 1 82 ? 7.093 -2.239 -4.261 1.00 98.00 82 LEU A C 1
ATOM 636 O O . LEU A 1 82 ? 5.872 -2.357 -4.187 1.00 98.00 82 LEU A O 1
ATOM 640 N N . ALA A 1 83 ? 7.807 -2.868 -5.197 1.00 98.25 83 ALA A N 1
ATOM 641 C CA . ALA A 1 83 ? 7.224 -3.767 -6.187 1.00 98.25 83 ALA A CA 1
ATOM 642 C C . ALA A 1 83 ? 6.627 -5.029 -5.542 1.00 98.25 83 ALA A C 1
ATOM 644 O O . ALA A 1 83 ? 5.536 -5.452 -5.934 1.00 98.25 83 ALA A O 1
ATOM 645 N N . VAL A 1 84 ? 7.287 -5.593 -4.520 1.00 98.25 84 VAL A N 1
ATOM 646 C CA . VAL A 1 84 ? 6.725 -6.689 -3.708 1.00 98.25 84 VAL A CA 1
ATOM 647 C C . VAL A 1 84 ? 5.410 -6.248 -3.063 1.00 98.25 84 VAL A C 1
ATOM 649 O O . VAL A 1 84 ? 4.391 -6.912 -3.250 1.00 98.25 84 VAL A O 1
ATOM 652 N N . ALA A 1 85 ? 5.410 -5.112 -2.358 1.00 98.00 85 ALA A N 1
ATOM 653 C CA . ALA A 1 85 ? 4.220 -4.618 -1.665 1.00 98.00 85 ALA A CA 1
ATOM 654 C C . ALA A 1 85 ? 3.067 -4.276 -2.627 1.00 98.00 85 ALA A C 1
ATOM 656 O O . ALA A 1 85 ? 1.905 -4.560 -2.344 1.00 98.00 85 ALA A O 1
ATOM 657 N N . GLN A 1 86 ? 3.373 -3.716 -3.799 1.00 98.00 86 GLN A N 1
ATOM 658 C CA . GLN A 1 86 ? 2.379 -3.448 -4.842 1.00 98.00 86 GLN A CA 1
ATOM 659 C C . GLN A 1 86 ? 1.745 -4.735 -5.388 1.00 98.00 86 GLN A C 1
ATOM 661 O O . GLN A 1 86 ? 0.546 -4.756 -5.676 1.00 98.00 86 GLN A O 1
ATOM 666 N N . GLY A 1 87 ? 2.507 -5.832 -5.461 1.00 97.06 87 GLY A N 1
ATOM 667 C CA . GLY A 1 87 ? 2.000 -7.144 -5.871 1.00 97.06 87 GLY A CA 1
ATOM 668 C C . GLY A 1 87 ? 0.872 -7.676 -4.978 1.00 97.06 87 GLY A C 1
ATOM 669 O O . GLY A 1 87 ? -0.043 -8.340 -5.471 1.00 97.06 87 GLY A O 1
ATOM 670 N N . TRP A 1 88 ? 0.857 -7.320 -3.688 1.00 96.81 88 TRP A N 1
ATOM 671 C CA . TRP A 1 88 ? -0.172 -7.755 -2.734 1.00 96.81 88 TRP A CA 1
ATOM 672 C C . TRP A 1 88 ? -1.590 -7.349 -3.136 1.00 96.81 88 TRP A C 1
ATOM 674 O O . TRP A 1 88 ? -2.558 -8.041 -2.813 1.00 96.81 88 TRP A O 1
ATOM 684 N N . ARG A 1 89 ? -1.739 -6.256 -3.894 1.00 95.44 89 ARG A N 1
ATOM 685 C CA . ARG A 1 89 ? -3.044 -5.750 -4.348 1.00 95.44 89 ARG A CA 1
ATOM 686 C C . ARG A 1 89 ? -3.815 -6.768 -5.186 1.00 95.44 89 ARG A C 1
ATOM 688 O O . ARG A 1 89 ? -5.046 -6.744 -5.174 1.00 95.44 89 ARG A O 1
ATOM 695 N N . ARG A 1 90 ? -3.115 -7.697 -5.843 1.00 94.25 90 ARG A N 1
ATOM 696 C CA . ARG A 1 90 ? -3.703 -8.768 -6.662 1.00 94.25 90 ARG A CA 1
ATOM 697 C C . ARG A 1 90 ? -3.901 -10.090 -5.927 1.00 94.25 90 ARG A C 1
ATOM 699 O O . ARG A 1 90 ? -4.532 -10.982 -6.487 1.00 94.25 90 ARG A O 1
ATOM 706 N N . VAL A 1 91 ? -3.419 -10.215 -4.692 1.00 94.62 91 VAL A N 1
ATOM 707 C CA . VAL A 1 91 ? -3.583 -11.443 -3.909 1.00 94.62 91 VAL A CA 1
ATOM 708 C C . VAL A 1 91 ? -5.060 -11.597 -3.499 1.00 94.62 91 VAL A C 1
ATOM 710 O O . VAL A 1 91 ? -5.664 -10.642 -2.984 1.00 94.62 91 VAL A O 1
ATOM 713 N N . PRO A 1 92 ? -5.685 -12.764 -3.748 1.00 92.31 92 PRO A N 1
ATOM 714 C CA . PRO A 1 92 ? -7.083 -13.008 -3.412 1.00 92.31 92 PRO A CA 1
ATOM 715 C C . PRO A 1 92 ? -7.280 -13.211 -1.897 1.00 92.31 92 PRO A C 1
ATOM 717 O O . PRO A 1 92 ? -6.353 -13.649 -1.214 1.00 92.31 92 PRO A O 1
ATOM 720 N N . PRO A 1 93 ? -8.492 -12.964 -1.357 1.00 90.50 93 PRO A N 1
ATOM 721 C CA . PRO A 1 93 ? -8.757 -13.008 0.086 1.00 90.50 93 PRO A CA 1
ATOM 722 C C . PRO A 1 93 ? -8.294 -14.274 0.834 1.00 90.50 93 PRO A C 1
ATOM 724 O O . PRO A 1 93 ? -7.698 -14.117 1.901 1.00 90.50 93 PRO A O 1
ATOM 727 N N . PRO A 1 94 ? -8.483 -15.510 0.316 1.00 90.38 94 PRO A N 1
ATOM 728 C CA . PRO A 1 94 ? -8.027 -16.708 1.027 1.00 90.38 94 PRO A CA 1
ATOM 729 C C . PRO A 1 94 ? -6.506 -16.750 1.211 1.00 90.38 94 PRO A C 1
ATOM 731 O O . PRO A 1 94 ? -6.019 -17.131 2.270 1.00 90.38 94 PRO A O 1
ATOM 734 N N . GLN A 1 95 ? -5.756 -16.313 0.194 1.00 93.19 95 GLN A N 1
ATOM 735 C CA . GLN A 1 95 ? -4.294 -16.249 0.250 1.00 93.19 95 GLN A CA 1
ATOM 736 C C . GLN A 1 95 ? -3.822 -15.079 1.111 1.00 93.19 95 GLN A C 1
ATOM 738 O O . GLN A 1 95 ? -2.875 -15.229 1.871 1.00 93.19 95 GLN A O 1
ATOM 743 N N . THR A 1 96 ? -4.531 -13.944 1.066 1.00 92.31 96 THR A N 1
ATOM 744 C CA . THR A 1 96 ? -4.250 -12.807 1.948 1.00 92.31 96 THR A CA 1
ATOM 745 C C . THR A 1 96 ? -4.182 -13.251 3.406 1.00 92.31 96 THR A C 1
ATOM 747 O O . THR A 1 96 ? -3.193 -12.958 4.063 1.00 92.31 96 THR A O 1
ATOM 750 N N . MET A 1 97 ? -5.191 -13.982 3.897 1.00 91.88 97 MET A N 1
ATOM 751 C CA . MET A 1 97 ? -5.227 -14.450 5.289 1.00 91.88 97 MET A CA 1
ATOM 752 C C . MET A 1 97 ? -4.007 -15.299 5.665 1.00 91.88 97 MET A C 1
ATOM 754 O O . MET A 1 97 ? -3.479 -15.138 6.762 1.00 91.88 97 MET A O 1
ATOM 758 N N . ALA A 1 98 ? -3.550 -16.169 4.761 1.00 94.25 98 ALA A N 1
ATOM 759 C CA . ALA A 1 98 ? -2.373 -17.005 4.985 1.00 94.25 98 ALA A CA 1
ATOM 760 C C . ALA A 1 98 ? -1.068 -16.188 5.027 1.00 94.25 98 ALA A C 1
ATOM 762 O O . ALA A 1 98 ? -0.165 -16.508 5.798 1.00 94.25 98 ALA A O 1
ATOM 763 N N . ASP A 1 99 ? -0.986 -15.113 4.238 1.00 95.94 99 ASP A N 1
ATOM 764 C CA . ASP A 1 99 ? 0.229 -14.309 4.087 1.00 95.94 99 ASP A CA 1
ATOM 765 C C . ASP A 1 99 ? 0.310 -13.091 5.024 1.00 95.94 99 ASP A C 1
ATOM 767 O O . ASP A 1 99 ? 1.369 -12.462 5.098 1.00 95.94 99 ASP A O 1
ATOM 771 N N . LEU A 1 100 ? -0.760 -12.747 5.759 1.00 95.38 100 LEU A N 1
ATOM 772 C CA . LEU A 1 100 ? -0.832 -11.528 6.585 1.00 95.38 100 LEU A CA 1
ATOM 773 C C . LEU A 1 100 ? 0.383 -11.348 7.501 1.00 95.38 100 LEU A C 1
ATOM 775 O O . LEU A 1 100 ? 0.966 -10.266 7.539 1.00 95.38 100 LEU A O 1
ATOM 779 N N . HIS A 1 101 ? 0.793 -12.408 8.205 1.00 96.25 101 HIS A N 1
ATOM 780 C CA . HIS A 1 101 ? 1.959 -12.366 9.090 1.00 96.25 101 HIS A CA 1
ATOM 781 C C . HIS A 1 101 ? 3.222 -11.930 8.338 1.00 96.25 101 HIS A C 1
ATOM 783 O O . HIS A 1 101 ? 3.930 -11.019 8.761 1.00 96.25 101 HIS A O 1
ATOM 789 N N . ARG A 1 102 ? 3.462 -12.523 7.164 1.00 97.75 102 ARG A N 1
ATOM 790 C CA . ARG A 1 102 ? 4.610 -12.192 6.318 1.00 97.75 102 ARG A CA 1
ATOM 791 C C . ARG A 1 102 ? 4.530 -10.762 5.785 1.00 97.75 102 ARG A C 1
ATOM 793 O O . ARG A 1 102 ? 5.565 -10.117 5.639 1.00 97.75 102 ARG A O 1
ATOM 800 N N . TRP A 1 103 ? 3.334 -10.256 5.481 1.00 97.69 103 TRP A N 1
ATOM 801 C CA . TRP A 1 103 ? 3.158 -8.870 5.034 1.00 97.69 103 TRP A CA 1
ATOM 802 C C . TRP A 1 103 ? 3.472 -7.874 6.151 1.00 97.69 103 TRP A C 1
ATOM 804 O O . TRP A 1 103 ? 4.156 -6.884 5.893 1.00 97.69 103 TRP A O 1
ATOM 814 N N . PHE A 1 104 ? 3.053 -8.162 7.388 1.00 97.88 104 PHE A N 1
ATOM 815 C CA . PHE A 1 104 ? 3.413 -7.357 8.558 1.00 97.88 104 PHE A CA 1
ATOM 816 C C . PHE A 1 104 ? 4.929 -7.325 8.772 1.00 97.88 104 PHE A C 1
ATOM 818 O O . PHE A 1 104 ? 5.518 -6.245 8.807 1.00 97.88 104 PHE A O 1
ATOM 825 N N . GLU A 1 105 ? 5.578 -8.493 8.804 1.00 98.06 105 GLU A N 1
ATOM 826 C CA . GLU A 1 105 ? 7.037 -8.587 8.931 1.00 98.06 105 GLU A CA 1
ATOM 827 C C . GLU A 1 105 ? 7.777 -7.870 7.799 1.00 98.06 105 GLU A C 1
ATOM 829 O O . GLU A 1 105 ? 8.833 -7.278 8.018 1.00 98.06 105 GLU A O 1
ATOM 834 N N . PHE A 1 106 ? 7.253 -7.950 6.574 1.00 98.38 106 PHE A N 1
ATOM 835 C CA . PHE A 1 106 ? 7.832 -7.264 5.429 1.00 98.38 106 PHE A CA 1
ATOM 836 C C . PHE A 1 106 ? 7.728 -5.748 5.588 1.00 98.38 106 PHE A C 1
ATOM 838 O O . PHE A 1 106 ? 8.737 -5.054 5.464 1.00 98.38 106 PHE A O 1
ATOM 845 N N . ARG A 1 107 ? 6.525 -5.236 5.883 1.00 97.44 107 ARG A N 1
ATOM 846 C CA . ARG A 1 107 ? 6.279 -3.806 6.096 1.00 97.44 107 ARG A CA 1
ATOM 847 C C . ARG A 1 107 ? 7.187 -3.276 7.198 1.00 97.44 107 ARG A C 1
ATOM 849 O O . ARG A 1 107 ? 7.852 -2.271 6.985 1.00 97.44 107 ARG A O 1
ATOM 856 N N . ASP A 1 108 ? 7.270 -3.955 8.336 1.00 96.69 108 ASP A N 1
ATOM 857 C CA . ASP A 1 108 ? 8.022 -3.460 9.494 1.00 96.69 108 ASP A CA 1
ATOM 858 C C . ASP A 1 108 ? 9.545 -3.407 9.262 1.00 96.69 108 ASP A C 1
ATOM 860 O O . ASP A 1 108 ? 10.254 -2.717 9.992 1.00 96.69 108 ASP A O 1
ATOM 864 N N . LYS A 1 109 ? 10.051 -4.063 8.207 1.00 96.62 109 LYS A N 1
ATOM 865 C CA . LYS A 1 109 ? 11.450 -3.965 7.750 1.00 96.62 109 LYS A CA 1
ATOM 866 C C . LYS A 1 109 ? 11.702 -2.821 6.762 1.00 96.62 109 LYS A C 1
ATOM 868 O O . LYS A 1 109 ? 12.862 -2.523 6.475 1.00 96.62 109 LYS A O 1
ATOM 873 N N . LEU A 1 110 ? 10.661 -2.196 6.210 1.00 96.56 110 LEU A N 1
ATOM 874 C CA . LEU A 1 110 ? 10.820 -1.028 5.343 1.00 96.56 110 LEU A CA 1
ATOM 875 C C . LEU A 1 110 ? 11.248 0.189 6.167 1.00 96.56 110 LEU A C 1
ATOM 877 O O . LEU A 1 110 ? 10.908 0.312 7.345 1.00 96.56 110 LEU A O 1
ATOM 881 N N . LEU A 1 111 ? 11.925 1.141 5.518 1.00 95.06 111 LEU A N 1
ATOM 882 C CA . LEU A 1 111 ? 12.147 2.459 6.116 1.00 95.06 111 LEU A CA 1
ATOM 883 C C . LEU A 1 111 ? 10.796 3.073 6.519 1.00 95.06 111 LEU A C 1
ATOM 885 O O . LEU A 1 111 ? 9.867 2.995 5.713 1.00 95.06 111 LEU A O 1
ATOM 889 N N . PRO A 1 112 ? 10.672 3.718 7.696 1.00 93.88 112 PRO A N 1
ATOM 890 C CA . PRO A 1 112 ? 9.373 4.153 8.208 1.00 93.88 112 PRO A CA 1
ATOM 891 C C . PRO A 1 112 ? 8.528 4.951 7.201 1.00 93.88 112 PRO A C 1
ATOM 893 O O . PRO A 1 112 ? 7.386 4.565 6.974 1.00 93.88 112 PRO A O 1
ATOM 896 N N . PRO A 1 113 ? 9.061 5.948 6.461 1.00 93.38 113 PRO A N 1
ATOM 897 C CA . PRO A 1 113 ? 8.261 6.676 5.469 1.00 93.38 113 PRO A CA 1
ATOM 898 C C . PRO A 1 113 ? 7.679 5.797 4.343 1.00 93.38 113 PRO A C 1
ATOM 900 O O . PRO A 1 113 ? 6.632 6.113 3.784 1.00 93.38 113 PRO A O 1
ATOM 903 N N . LEU A 1 114 ? 8.336 4.681 4.008 1.00 95.94 114 LEU A N 1
ATOM 904 C CA . LEU A 1 114 ? 7.894 3.742 2.972 1.00 95.94 114 LEU A CA 1
ATOM 905 C C . LEU A 1 114 ? 6.797 2.787 3.452 1.00 95.94 114 LEU A C 1
ATOM 907 O O . LEU A 1 114 ? 6.116 2.186 2.624 1.00 95.94 114 LEU A O 1
ATOM 911 N N . GLN A 1 115 ? 6.617 2.634 4.766 1.00 96.88 115 GLN A N 1
ATOM 912 C CA . GLN A 1 115 ? 5.613 1.734 5.335 1.00 96.88 115 GLN A CA 1
ATOM 913 C C . GLN A 1 115 ? 4.187 2.248 5.129 1.00 96.88 115 GLN A C 1
ATOM 915 O O . GLN A 1 115 ? 3.258 1.443 5.087 1.00 96.88 115 GLN A O 1
ATOM 920 N N . LEU A 1 116 ? 3.993 3.563 4.988 1.00 96.06 116 LEU A N 1
ATOM 921 C CA . LEU A 1 116 ? 2.669 4.185 5.005 1.00 96.06 116 LEU A CA 1
ATOM 922 C C . LEU A 1 116 ? 1.740 3.671 3.891 1.00 96.06 116 LEU A C 1
ATOM 924 O O . LEU A 1 116 ? 0.617 3.270 4.170 1.00 96.06 116 LEU A O 1
ATOM 928 N N . GLY A 1 117 ? 2.214 3.611 2.643 1.00 95.88 117 GLY A N 1
ATOM 929 C CA . GLY A 1 117 ? 1.424 3.079 1.522 1.00 95.88 117 GLY A CA 1
ATOM 930 C C . GLY A 1 117 ? 0.982 1.617 1.706 1.00 95.88 117 GLY A C 1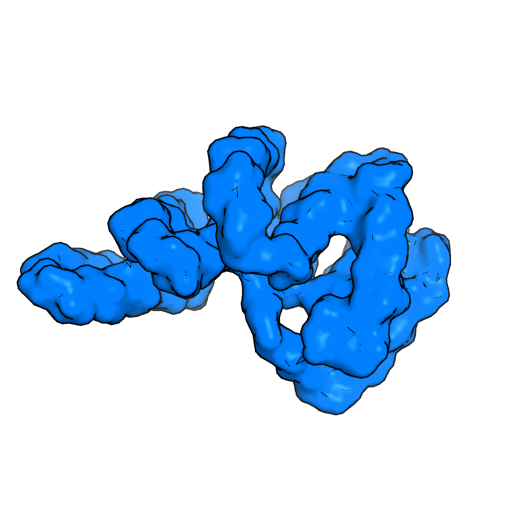
ATOM 931 O O . GLY A 1 117 ? -0.214 1.330 1.644 1.00 95.88 117 GLY A O 1
ATOM 932 N N . PRO A 1 118 ? 1.913 0.688 1.994 1.00 97.12 118 PRO A N 1
ATOM 93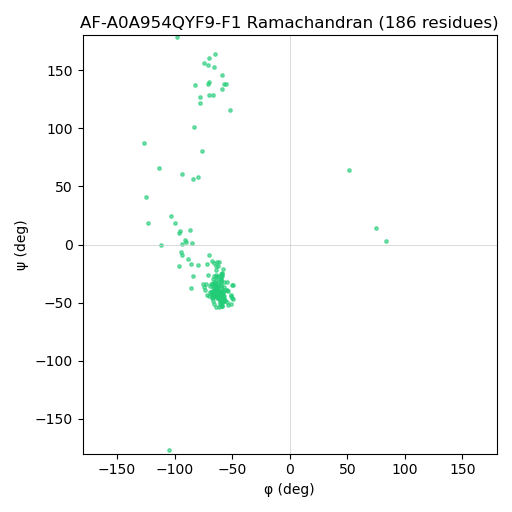3 C CA . PRO A 1 118 ? 1.577 -0.680 2.379 1.00 97.12 118 PRO A CA 1
ATOM 934 C C . PRO A 1 118 ? 0.605 -0.758 3.566 1.00 97.12 118 PRO A C 1
ATOM 9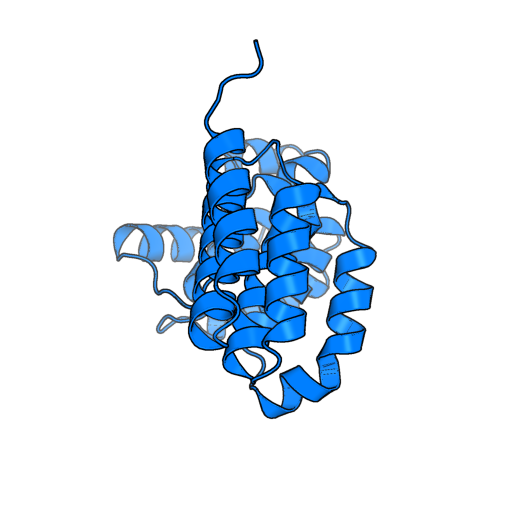36 O O . PRO A 1 118 ? -0.313 -1.570 3.534 1.00 97.12 118 PRO A O 1
ATOM 939 N N . THR A 1 119 ? 0.765 0.100 4.579 1.00 97.62 119 THR A N 1
ATOM 940 C CA . THR A 1 119 ? -0.107 0.137 5.768 1.00 97.62 119 THR A CA 1
ATOM 941 C C . THR A 1 119 ? -1.547 0.490 5.404 1.00 97.62 119 THR A C 1
ATOM 943 O O . THR A 1 119 ? -2.466 -0.202 5.830 1.00 97.62 119 THR A O 1
ATOM 946 N N . GLU A 1 120 ? -1.750 1.514 4.571 1.00 96.44 120 GLU A N 1
ATOM 947 C CA . GLU A 1 120 ? -3.082 1.890 4.074 1.00 96.44 120 GLU A CA 1
ATOM 948 C C . GLU A 1 120 ? -3.743 0.739 3.318 1.00 96.44 120 GLU A C 1
ATOM 950 O O . GLU A 1 120 ? -4.874 0.360 3.617 1.00 96.44 120 GLU A O 1
ATOM 955 N N . PHE A 1 121 ? -3.011 0.127 2.381 1.00 96.44 121 PHE A N 1
ATOM 956 C CA . PHE A 1 121 ? -3.525 -1.015 1.632 1.00 96.44 121 PHE A CA 1
ATOM 957 C C . PHE A 1 121 ? -3.890 -2.189 2.552 1.00 96.44 121 PHE A C 1
ATOM 959 O O . PHE A 1 121 ? -4.925 -2.835 2.365 1.00 96.44 121 PHE A O 1
ATOM 966 N N . MET A 1 122 ? -3.040 -2.486 3.537 1.00 97.25 122 MET A N 1
ATOM 967 C CA . MET A 1 122 ? -3.275 -3.569 4.485 1.00 97.25 122 MET A CA 1
ATOM 968 C C . MET A 1 122 ? -4.502 -3.299 5.354 1.00 97.25 122 MET A C 1
ATOM 970 O O . MET A 1 122 ? -5.304 -4.214 5.521 1.00 97.25 122 MET A O 1
ATOM 974 N N . ALA A 1 123 ? -4.699 -2.074 5.847 1.00 97.38 123 ALA A N 1
ATOM 975 C CA . ALA A 1 123 ? -5.875 -1.708 6.635 1.00 97.38 123 ALA A CA 1
ATOM 976 C C . ALA A 1 123 ? -7.179 -1.935 5.845 1.00 97.38 123 ALA A C 1
ATOM 978 O O . ALA A 1 123 ? -8.072 -2.655 6.304 1.00 97.38 123 ALA A O 1
ATOM 979 N N . ASP A 1 124 ? -7.239 -1.446 4.602 1.00 95.00 124 ASP A N 1
ATOM 980 C CA . ASP A 1 124 ? -8.373 -1.672 3.697 1.00 95.00 124 ASP A CA 1
ATOM 981 C C . ASP A 1 124 ? -8.612 -3.165 3.442 1.00 95.00 124 ASP A C 1
ATOM 983 O O . ASP A 1 124 ? -9.746 -3.656 3.417 1.00 95.00 124 ASP A O 1
ATOM 987 N N . ARG A 1 125 ? -7.530 -3.918 3.233 1.00 95.69 125 ARG A N 1
ATOM 988 C CA . ARG A 1 125 ? -7.603 -5.352 2.967 1.00 95.69 125 ARG A CA 1
ATOM 989 C C . ARG A 1 125 ? -8.108 -6.128 4.184 1.00 95.69 125 ARG A C 1
ATOM 991 O O . ARG A 1 125 ? -8.975 -6.982 4.012 1.00 95.69 125 ARG A O 1
ATOM 998 N N . LEU A 1 126 ? -7.600 -5.829 5.378 1.00 97.25 126 LEU A N 1
ATOM 999 C CA . LEU A 1 126 ? -8.014 -6.433 6.646 1.00 97.25 126 LEU A CA 1
ATOM 1000 C C . LEU A 1 126 ? -9.508 -6.215 6.888 1.00 97.25 126 LEU A C 1
ATOM 1002 O O . LEU A 1 126 ? -10.229 -7.165 7.192 1.00 97.25 126 LEU A O 1
ATOM 1006 N N . GLN A 1 127 ? -9.999 -4.997 6.647 1.00 96.50 127 GLN A N 1
ATOM 1007 C CA . GLN A 1 127 ? -11.422 -4.689 6.761 1.00 96.50 127 GLN A CA 1
ATOM 1008 C C . GLN A 1 127 ? -12.267 -5.528 5.788 1.00 96.50 127 GLN A C 1
ATOM 1010 O O . GLN A 1 127 ? -13.293 -6.080 6.186 1.00 96.50 127 GLN A O 1
ATOM 1015 N N . ARG A 1 128 ? -11.832 -5.685 4.529 1.00 93.56 128 ARG A N 1
ATOM 1016 C CA . ARG A 1 128 ? -12.553 -6.479 3.512 1.00 93.56 128 ARG A CA 1
ATOM 1017 C C . ARG A 1 128 ? -12.602 -7.978 3.812 1.00 93.56 128 ARG A C 1
ATOM 1019 O O . ARG A 1 128 ? -13.554 -8.633 3.403 1.00 93.56 128 ARG A O 1
ATOM 1026 N N . ILE A 1 129 ? -11.595 -8.522 4.494 1.00 95.19 129 ILE A N 1
ATOM 1027 C CA . ILE A 1 129 ? -11.532 -9.950 4.859 1.00 95.19 129 ILE A CA 1
ATOM 1028 C C . ILE A 1 129 ? -12.060 -10.231 6.277 1.00 95.19 129 ILE A C 1
ATOM 1030 O O . ILE A 1 129 ? -11.882 -11.330 6.793 1.00 95.19 129 ILE A O 1
ATOM 1034 N N . GLY A 1 130 ? -12.713 -9.249 6.910 1.00 95.00 130 GLY A N 1
ATOM 1035 C CA . GLY A 1 130 ? -13.372 -9.401 8.212 1.00 95.00 130 GLY A CA 1
ATOM 1036 C C . GLY A 1 130 ? -12.460 -9.240 9.432 1.00 95.00 130 GLY A C 1
ATOM 1037 O O . GLY A 1 130 ? -12.930 -9.358 10.558 1.00 95.00 130 GLY A O 1
ATOM 1038 N N . GLN A 1 131 ? -11.180 -8.914 9.244 1.00 96.69 131 GLN A N 1
ATOM 1039 C CA . GLN A 1 131 ? -10.221 -8.646 10.322 1.00 96.69 131 GLN A CA 1
ATOM 1040 C C . GLN A 1 131 ? -10.323 -7.185 10.794 1.00 96.69 131 GLN A C 1
ATOM 1042 O O . GLN A 1 131 ? -9.361 -6.420 10.740 1.00 96.69 131 GLN A O 1
ATOM 1047 N N . VAL A 1 132 ? -11.524 -6.774 11.213 1.00 97.38 132 VAL A N 1
ATOM 1048 C CA . VAL A 1 132 ? -11.872 -5.360 11.450 1.00 97.38 132 VAL A CA 1
ATOM 1049 C C . VAL A 1 132 ? -11.054 -4.731 12.580 1.00 97.38 132 VAL A C 1
ATOM 1051 O O . VAL A 1 132 ? -10.581 -3.610 12.427 1.00 97.38 132 VAL A O 1
ATOM 1054 N N . GLU A 1 133 ? -10.831 -5.446 13.684 1.00 97.62 133 GLU A N 1
ATOM 1055 C CA . GLU A 1 133 ? -10.025 -4.934 14.806 1.00 97.62 133 GLU A CA 1
ATOM 1056 C C . GLU A 1 133 ? -8.571 -4.666 14.387 1.00 97.62 133 GLU A C 1
ATOM 1058 O O . GLU A 1 133 ? -8.002 -3.629 14.728 1.00 97.62 133 GLU A O 1
ATOM 1063 N N . LEU A 1 134 ? -7.983 -5.550 13.570 1.00 97.75 134 LEU A N 1
ATOM 1064 C CA . LEU A 1 134 ? -6.647 -5.329 13.010 1.00 97.75 134 LEU A CA 1
ATOM 1065 C C . LEU A 1 134 ? -6.636 -4.132 12.050 1.00 97.75 134 LEU A C 1
ATOM 1067 O O . LEU A 1 134 ? -5.706 -3.333 12.098 1.00 97.75 134 LEU A O 1
ATOM 1071 N N . ALA A 1 135 ? -7.676 -3.960 11.227 1.00 98.31 135 ALA A N 1
ATOM 1072 C CA . ALA A 1 135 ? -7.802 -2.790 10.355 1.00 98.31 135 ALA A CA 1
ATOM 1073 C C . ALA A 1 135 ? -7.836 -1.475 11.156 1.00 98.31 135 ALA A C 1
ATOM 1075 O O . ALA A 1 135 ? -7.107 -0.538 10.831 1.00 98.31 135 ALA A O 1
ATOM 1076 N N . ILE A 1 136 ? -8.616 -1.427 12.245 1.00 98.44 136 ILE A N 1
ATOM 1077 C CA . ILE A 1 136 ? -8.656 -0.285 13.173 1.00 98.44 136 ILE A CA 1
ATOM 1078 C C . ILE A 1 136 ? -7.267 -0.017 13.760 1.00 98.44 136 ILE A C 1
ATOM 1080 O O . ILE A 1 136 ? -6.830 1.136 13.786 1.00 98.44 136 ILE A O 1
ATOM 1084 N N . GLY A 1 137 ? -6.546 -1.060 14.179 1.00 97.94 137 GLY A N 1
ATOM 1085 C CA . GLY A 1 137 ? -5.169 -0.942 14.662 1.00 97.94 137 GLY A CA 1
ATOM 1086 C C . GLY A 1 137 ? -4.223 -0.314 13.633 1.00 97.94 137 GLY A C 1
ATOM 1087 O O . GLY A 1 137 ? -3.473 0.605 13.965 1.00 97.94 137 GLY A O 1
ATOM 1088 N N . GLU A 1 138 ? -4.299 -0.735 12.371 1.00 98.12 138 GLU A N 1
ATOM 1089 C CA . GLU A 1 138 ? -3.457 -0.193 11.297 1.00 98.12 138 GLU A CA 1
ATOM 1090 C C . GLU A 1 138 ? -3.801 1.261 10.946 1.00 98.12 138 GLU A C 1
ATOM 1092 O O . GLU A 1 138 ? -2.906 2.097 10.815 1.00 98.12 138 GLU A O 1
ATOM 1097 N N . TRP A 1 139 ? -5.081 1.632 10.897 1.00 98.25 139 TRP A N 1
ATOM 1098 C CA . TRP A 1 139 ? -5.461 3.040 10.737 1.00 98.25 139 TRP A CA 1
ATOM 1099 C C . TRP A 1 139 ? -5.028 3.914 11.927 1.00 98.25 139 TRP A C 1
ATOM 1101 O O . TRP A 1 139 ? -4.603 5.057 11.744 1.00 98.25 139 TRP A O 1
ATOM 1111 N N . SER A 1 140 ? -5.059 3.370 13.147 1.00 97.12 140 SER A N 1
ATOM 1112 C CA . SER A 1 140 ? -4.541 4.040 14.353 1.00 97.12 140 SER A CA 1
ATOM 1113 C C . SER A 1 140 ? -3.027 4.242 14.287 1.00 97.12 140 SER A C 1
ATOM 1115 O O . SER A 1 140 ? -2.502 5.292 14.675 1.00 97.12 140 SER A O 1
ATOM 1117 N N . ARG A 1 141 ? -2.307 3.243 13.760 1.00 96.38 141 ARG A N 1
ATOM 1118 C CA . ARG A 1 141 ? -0.869 3.332 13.495 1.00 96.38 141 ARG A CA 1
ATOM 1119 C C . ARG A 1 141 ? -0.571 4.474 12.530 1.00 96.38 141 ARG A C 1
ATOM 1121 O O . ARG A 1 141 ? 0.352 5.242 12.785 1.00 96.38 141 ARG A O 1
ATOM 1128 N N . ILE A 1 142 ? -1.374 4.626 11.473 1.00 96.44 142 ILE A N 1
ATOM 1129 C CA . ILE A 1 142 ? -1.216 5.732 10.522 1.00 96.44 142 ILE A CA 1
ATOM 1130 C C . ILE A 1 142 ? -1.330 7.080 11.245 1.00 96.44 142 ILE A C 1
ATOM 1132 O O . ILE A 1 142 ? -0.411 7.894 11.169 1.00 96.44 142 ILE A O 1
ATOM 1136 N N . GLY A 1 143 ? -2.409 7.282 12.008 1.00 94.44 143 GLY A N 1
ATOM 1137 C CA . GLY A 1 143 ? -2.642 8.535 12.732 1.00 94.44 143 GLY A CA 1
ATOM 1138 C C . GLY A 1 143 ? -1.545 8.902 13.738 1.00 94.44 143 GLY A C 1
ATOM 1139 O O . GLY A 1 143 ? -1.272 10.085 13.932 1.00 94.44 143 GLY A O 1
ATOM 1140 N N . SER A 1 144 ? -0.902 7.909 14.362 1.00 93.50 144 SER A N 1
ATOM 1141 C CA . SER A 1 144 ? 0.152 8.127 15.368 1.00 93.50 144 SER A CA 1
ATOM 1142 C C . SER A 1 144 ? 1.548 8.308 14.783 1.00 93.50 144 SER A C 1
ATOM 1144 O O . SER A 1 144 ? 2.321 9.100 15.317 1.00 93.50 144 SER A O 1
ATOM 1146 N N . GLN A 1 145 ? 1.893 7.587 13.714 1.00 93.56 145 GLN A N 1
ATOM 1147 C CA . GLN A 1 145 ? 3.268 7.543 13.203 1.00 93.56 145 GLN A CA 1
ATOM 1148 C C . GLN A 1 145 ? 3.544 8.521 12.057 1.00 93.56 145 GLN A C 1
ATOM 1150 O O . GLN A 1 145 ? 4.707 8.828 11.812 1.00 93.56 145 GLN A O 1
ATOM 1155 N N . TYR A 1 146 ? 2.510 9.025 11.374 1.00 92.38 146 TYR A N 1
ATOM 1156 C CA . TYR A 1 146 ? 2.659 9.852 10.166 1.00 92.38 146 TYR A CA 1
ATOM 1157 C C . TYR A 1 146 ? 1.942 11.197 10.296 1.00 92.38 146 TYR A C 1
ATOM 1159 O O . TYR A 1 146 ? 1.277 11.664 9.373 1.00 92.38 146 TYR A O 1
ATOM 1167 N N . ALA A 1 147 ? 2.034 11.827 11.470 1.00 86.88 147 ALA A N 1
ATOM 1168 C CA . ALA A 1 147 ? 1.374 13.105 11.753 1.00 86.88 147 ALA A CA 1
ATOM 1169 C C . ALA A 1 147 ? 1.787 14.241 10.786 1.00 86.88 147 ALA A C 1
ATOM 1171 O O . ALA A 1 147 ? 1.032 15.193 10.597 1.00 86.88 147 ALA A O 1
ATOM 1172 N N . ASP A 1 148 ? 2.942 14.111 10.131 1.00 88.56 148 ASP A N 1
ATOM 1173 C CA . ASP A 1 148 ? 3.435 14.980 9.056 1.00 88.56 148 ASP A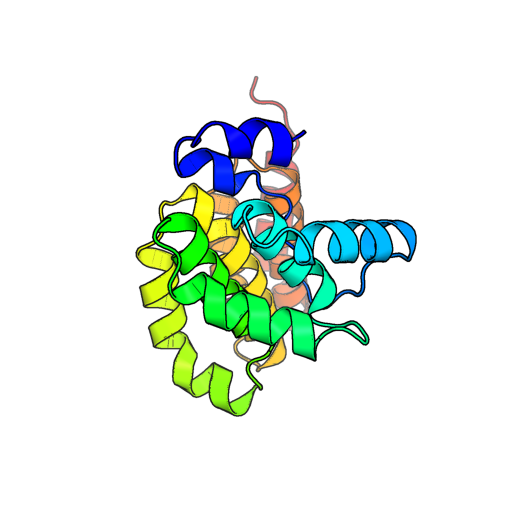 CA 1
ATOM 1174 C C . ASP A 1 148 ? 2.653 14.840 7.732 1.00 88.56 148 ASP A C 1
ATOM 1176 O O . ASP A 1 148 ? 2.809 15.660 6.829 1.00 88.56 148 ASP A O 1
ATOM 1180 N N . GLN A 1 149 ? 1.767 13.845 7.626 1.00 90.38 149 GLN A N 1
ATOM 1181 C CA . GLN A 1 149 ? 0.881 13.586 6.488 1.00 90.38 149 GLN A CA 1
ATOM 1182 C C . GLN A 1 149 ? -0.597 13.794 6.875 1.00 90.38 149 GLN A C 1
ATOM 1184 O O . GLN A 1 149 ? -1.392 12.846 6.866 1.00 90.38 149 GLN A O 1
ATOM 1189 N N . PRO A 1 150 ? -1.023 15.033 7.193 1.00 90.25 150 PRO A N 1
ATOM 1190 C CA . PRO A 1 150 ? -2.301 15.299 7.854 1.00 90.25 150 PRO A CA 1
ATOM 1191 C C . PRO A 1 150 ? -3.515 14.801 7.065 1.00 90.25 150 PRO A C 1
ATOM 1193 O O . PRO A 1 150 ? -4.467 14.310 7.664 1.00 90.25 150 PRO A O 1
ATOM 1196 N N . LEU A 1 151 ? -3.490 14.873 5.729 1.00 91.62 151 LEU A N 1
ATOM 1197 C CA . LEU A 1 151 ? -4.592 14.372 4.903 1.00 91.62 151 LEU A CA 1
ATOM 1198 C C . LEU A 1 151 ? -4.737 12.845 5.004 1.00 91.62 151 LEU A C 1
ATOM 1200 O O . LEU A 1 151 ? -5.849 12.351 5.169 1.00 91.62 151 LEU A O 1
ATOM 1204 N N . ARG A 1 152 ? -3.626 12.102 4.941 1.00 92.94 152 ARG A N 1
ATOM 1205 C CA . ARG A 1 152 ? -3.632 10.629 5.006 1.00 92.94 152 ARG A CA 1
ATOM 1206 C C . ARG A 1 152 ? -4.056 10.149 6.391 1.00 92.94 152 ARG A C 1
ATOM 1208 O O . ARG A 1 152 ? -4.913 9.277 6.503 1.00 92.94 152 ARG A O 1
ATOM 1215 N N . CYS A 1 153 ? -3.563 10.804 7.441 1.00 94.88 153 CYS A N 1
ATOM 1216 C CA . CYS A 1 153 ? -4.000 10.554 8.812 1.00 94.88 153 CYS A CA 1
ATOM 1217 C C . CYS A 1 153 ? -5.487 10.845 9.017 1.00 94.88 153 CYS A C 1
ATOM 1219 O O . CYS A 1 153 ? -6.180 10.054 9.650 1.00 94.88 153 CYS A O 1
ATOM 1221 N N . GLN A 1 154 ? -6.010 11.942 8.462 1.00 94.44 154 GLN A N 1
ATOM 1222 C CA . GLN A 1 154 ? -7.434 12.256 8.587 1.00 94.44 154 GLN A CA 1
ATOM 1223 C C . GLN A 1 154 ? -8.330 11.200 7.938 1.00 94.44 154 GLN A C 1
ATOM 1225 O O . GLN A 1 154 ? -9.373 10.873 8.505 1.00 94.44 154 GLN A O 1
ATOM 1230 N N . LEU A 1 155 ? -7.929 10.681 6.775 1.00 94.88 155 LEU A N 1
ATOM 1231 C CA . LEU A 1 155 ? -8.642 9.599 6.099 1.00 94.88 155 LEU A CA 1
ATOM 1232 C C . LEU A 1 155 ? -8.615 8.325 6.951 1.00 94.88 155 LEU A C 1
ATOM 1234 O O . LEU A 1 155 ? -9.678 7.849 7.338 1.00 94.88 155 LEU A O 1
ATOM 1238 N N . ALA A 1 156 ? -7.427 7.870 7.362 1.00 96.94 156 ALA A N 1
ATOM 1239 C CA . ALA A 1 156 ? -7.272 6.665 8.179 1.00 96.94 156 ALA A CA 1
ATOM 1240 C C . ALA A 1 156 ? -8.064 6.734 9.499 1.00 96.94 156 ALA A C 1
ATOM 1242 O O . ALA A 1 156 ? -8.825 5.826 9.827 1.00 96.94 156 ALA A O 1
ATOM 1243 N N . LEU A 1 157 ? -7.954 7.838 10.247 1.00 97.19 157 LEU A N 1
ATOM 1244 C CA . LEU A 1 157 ? -8.707 8.017 11.495 1.00 97.19 157 LEU A CA 1
ATOM 1245 C C . LEU A 1 157 ? -10.223 8.084 11.255 1.00 97.19 157 LEU A C 1
ATOM 1247 O O . LEU A 1 157 ? -11.000 7.636 12.099 1.00 97.19 157 LEU A O 1
ATOM 1251 N N . GLY A 1 158 ? -10.651 8.627 10.112 1.00 97.31 158 GLY A N 1
ATOM 1252 C CA . GLY A 1 158 ? -12.047 8.603 9.683 1.00 97.31 158 GLY A CA 1
ATOM 1253 C C . GLY A 1 158 ? -12.551 7.185 9.411 1.00 97.31 158 GLY A C 1
ATOM 1254 O O . GLY A 1 158 ? -13.637 6.834 9.874 1.00 97.31 158 GLY A O 1
ATOM 1255 N N . ASP A 1 159 ? -11.754 6.361 8.732 1.00 97.75 159 ASP A N 1
ATOM 1256 C CA . ASP A 1 159 ? -12.091 4.964 8.450 1.00 97.75 159 ASP A CA 1
ATOM 1257 C C . ASP A 1 159 ? -12.164 4.127 9.737 1.00 97.75 159 ASP A C 1
ATOM 1259 O O . ASP A 1 159 ? -13.131 3.385 9.938 1.00 97.75 159 ASP A O 1
ATOM 1263 N N . ALA A 1 160 ? -11.223 4.327 10.668 1.00 98.06 160 ALA A N 1
ATOM 1264 C CA . ALA A 1 160 ? -11.262 3.713 11.997 1.00 98.06 160 ALA A CA 1
ATOM 1265 C C . ALA A 1 160 ? -12.530 4.097 12.775 1.00 98.06 160 ALA A C 1
ATOM 1267 O O . ALA A 1 160 ? -13.248 3.221 13.265 1.00 98.06 160 ALA A O 1
ATOM 1268 N N . ALA A 1 161 ? -12.855 5.394 12.841 1.00 98.19 161 ALA A N 1
ATOM 1269 C CA . ALA A 1 161 ? -14.067 5.874 13.502 1.00 98.19 161 ALA A CA 1
ATOM 1270 C C . ALA A 1 161 ? -15.338 5.290 12.865 1.00 98.19 161 ALA A C 1
ATOM 1272 O O . ALA A 1 161 ? -16.269 4.899 13.573 1.00 98.19 161 ALA A O 1
ATOM 1273 N N . ALA A 1 162 ? -15.383 5.199 11.533 1.00 97.88 162 ALA A N 1
ATOM 1274 C CA . ALA A 1 162 ? -16.515 4.631 10.815 1.00 97.88 162 ALA A CA 1
ATOM 1275 C C . ALA A 1 162 ? -16.718 3.141 11.135 1.00 97.88 162 ALA A C 1
ATOM 1277 O O . ALA A 1 162 ? -17.862 2.722 11.330 1.00 97.88 162 ALA A O 1
ATOM 1278 N N . GLN A 1 163 ? -15.647 2.343 11.229 1.00 97.81 163 GLN A N 1
ATOM 1279 C CA . GLN A 1 163 ? -15.778 0.936 11.627 1.00 97.81 163 GLN A CA 1
ATOM 1280 C C . GLN A 1 163 ? -16.177 0.784 13.097 1.00 97.81 163 GLN A C 1
ATOM 1282 O O . GLN A 1 163 ? -17.062 -0.013 13.392 1.00 97.81 163 GLN A O 1
ATOM 1287 N N . LEU A 1 164 ? -15.611 1.582 14.007 1.00 98.19 164 LEU A N 1
ATOM 1288 C CA . LEU A 1 164 ? -15.988 1.552 15.426 1.00 98.19 164 LEU A CA 1
ATOM 1289 C C . LEU A 1 164 ? -17.483 1.842 15.630 1.00 98.19 164 LEU A C 1
ATOM 1291 O O . LEU A 1 164 ? -18.143 1.118 16.373 1.00 98.19 164 LEU A O 1
ATOM 1295 N N . LYS A 1 165 ? -18.055 2.812 14.901 1.00 97.88 165 LYS A N 1
ATOM 1296 C CA . LYS A 1 165 ? -19.511 3.061 14.911 1.00 97.88 165 LYS A CA 1
ATOM 1297 C C . LYS A 1 165 ? -20.318 1.857 14.436 1.00 97.88 165 LYS A C 1
ATOM 1299 O O . LYS A 1 165 ? -21.329 1.518 15.039 1.00 97.88 165 LYS A O 1
ATOM 1304 N N . ARG A 1 166 ? -19.877 1.181 13.369 1.00 97.06 166 ARG A N 1
ATOM 1305 C CA . ARG A 1 166 ? -20.549 -0.036 12.872 1.00 97.06 166 ARG A CA 1
ATOM 1306 C C . ARG A 1 166 ? -20.516 -1.179 13.887 1.00 97.06 166 ARG A C 1
ATOM 1308 O O . ARG A 1 166 ? -21.420 -2.005 13.880 1.00 97.06 166 ARG A O 1
ATOM 1315 N N . LEU A 1 167 ? -19.504 -1.209 14.753 1.00 96.81 167 LEU A N 1
ATOM 1316 C CA . LEU A 1 167 ? -19.388 -2.148 15.870 1.00 96.81 167 LEU A CA 1
ATOM 1317 C C . LEU A 1 167 ? -20.139 -1.688 17.137 1.00 96.81 167 LEU A C 1
ATOM 1319 O O . LEU A 1 167 ? -20.080 -2.378 18.150 1.00 96.81 167 LEU A O 1
ATOM 1323 N N . GLY A 1 168 ? -20.822 -0.535 17.116 1.00 97.69 168 GLY A N 1
ATOM 1324 C CA . GLY A 1 168 ? -21.518 0.033 18.279 1.00 97.69 168 GLY A CA 1
ATOM 1325 C C . GLY A 1 168 ? -20.595 0.657 19.334 1.00 97.69 168 GLY A C 1
ATOM 1326 O O . GLY A 1 168 ? -21.024 0.917 20.455 1.00 97.69 168 GLY A O 1
ATOM 1327 N N . ARG A 1 169 ? -19.320 0.899 19.004 1.00 98.00 169 ARG A N 1
ATOM 1328 C CA . ARG A 1 169 ? -18.296 1.465 19.902 1.00 98.00 169 ARG A CA 1
ATOM 1329 C C . ARG A 1 169 ? -18.213 2.985 19.737 1.00 98.00 169 ARG A C 1
ATOM 1331 O O . ARG A 1 169 ? -17.181 3.535 19.348 1.00 98.00 169 ARG A O 1
ATOM 1338 N N . ASP A 1 170 ? -19.322 3.670 20.007 1.00 97.62 170 ASP A N 1
ATOM 1339 C CA . ASP A 1 170 ? -19.485 5.100 19.704 1.00 97.62 170 ASP A CA 1
ATOM 1340 C C . ASP A 1 170 ? -18.512 6.010 20.465 1.00 97.62 170 ASP A C 1
ATOM 1342 O O . ASP A 1 170 ? -17.985 6.967 19.892 1.00 97.62 170 ASP A O 1
ATOM 1346 N N . GLU A 1 171 ? -18.220 5.702 21.731 1.00 97.69 171 GLU A N 1
ATOM 1347 C CA . GLU A 1 171 ? -17.264 6.478 22.530 1.00 97.69 171 GLU A CA 1
ATOM 1348 C C . GLU A 1 171 ? -15.861 6.449 21.920 1.00 97.69 171 GLU A C 1
ATOM 1350 O O . GLU A 1 171 ? -15.185 7.475 21.827 1.00 97.69 171 GLU A O 1
ATOM 1355 N N . GLU A 1 172 ? -15.422 5.276 21.466 1.00 97.19 172 GLU A N 1
ATOM 1356 C CA . GLU A 1 172 ? -14.119 5.116 20.833 1.00 97.19 172 GLU A CA 1
ATOM 1357 C C . GLU A 1 172 ? -14.097 5.789 19.468 1.00 97.19 172 GLU A C 1
ATOM 1359 O O . GLU A 1 172 ? -13.179 6.557 19.190 1.00 97.19 172 GLU A O 1
ATOM 1364 N N . ALA A 1 173 ? -15.144 5.618 18.657 1.00 98.06 173 ALA A N 1
ATOM 1365 C CA . ALA A 1 173 ? -15.268 6.345 17.400 1.00 98.06 173 ALA A CA 1
ATOM 1366 C C . ALA A 1 173 ? -15.168 7.867 17.602 1.00 98.06 173 ALA A C 1
ATOM 1368 O O . ALA A 1 173 ? -14.515 8.562 16.819 1.00 98.06 173 ALA A O 1
ATOM 1369 N N . GLN A 1 174 ? -15.765 8.394 18.676 1.00 97.94 174 GLN A N 1
ATOM 1370 C CA . GLN A 1 174 ? -15.688 9.813 19.003 1.00 97.94 174 GLN A CA 1
ATOM 1371 C C . GLN A 1 174 ? -14.267 10.255 19.386 1.00 97.94 174 GLN A C 1
ATOM 1373 O O . GLN A 1 174 ? -13.881 11.376 19.046 1.00 97.94 174 GLN A O 1
ATOM 1378 N N . ARG A 1 175 ? -13.460 9.397 20.026 1.00 96.88 175 ARG A N 1
ATOM 1379 C CA . ARG A 1 175 ? -12.036 9.683 20.294 1.00 96.88 175 ARG A CA 1
ATOM 1380 C C . ARG A 1 175 ? -11.245 9.839 18.995 1.00 96.88 175 ARG A C 1
ATOM 1382 O O . ARG A 1 175 ? -10.512 10.816 18.855 1.00 96.88 175 ARG A O 1
ATOM 1389 N N . PHE A 1 176 ? -11.449 8.949 18.021 1.00 96.62 176 PHE A N 1
ATOM 1390 C CA . PHE A 1 176 ? -10.815 9.052 16.699 1.00 96.62 176 PHE A CA 1
ATOM 1391 C C . PHE A 1 176 ? -11.258 10.308 15.937 1.00 96.62 176 PHE A C 1
ATOM 1393 O O . PHE A 1 176 ? -10.432 10.998 15.339 1.00 96.62 176 PHE A O 1
ATOM 1400 N N . GLU A 1 177 ? -12.542 10.668 16.004 1.00 96.06 177 GLU A N 1
ATOM 1401 C CA . GLU A 1 177 ? -13.056 11.911 15.414 1.00 96.06 177 GLU A CA 1
ATOM 1402 C C . GLU A 1 177 ? -12.455 13.170 16.054 1.00 96.06 177 GLU A C 1
ATOM 1404 O O . GLU A 1 177 ? -12.180 14.151 15.357 1.00 96.06 177 GLU A O 1
ATOM 1409 N N . THR A 1 178 ? -12.236 13.163 17.369 1.00 95.81 178 THR A N 1
ATOM 1410 C CA . THR A 1 178 ? -11.558 14.261 18.070 1.00 95.81 178 THR A CA 1
ATOM 1411 C C . THR A 1 178 ? -10.098 14.358 17.642 1.00 95.81 178 THR A C 1
ATOM 1413 O O . THR A 1 178 ? -9.668 15.432 17.221 1.00 95.81 178 THR A O 1
ATOM 1416 N N . TRP A 1 179 ? -9.373 13.238 17.629 1.00 94.12 179 TRP A N 1
ATOM 1417 C CA . TRP A 1 179 ? -7.983 13.193 17.172 1.00 94.12 179 TRP A CA 1
ATOM 1418 C C . TRP A 1 179 ? -7.837 13.709 15.731 1.00 94.12 179 TRP A C 1
ATOM 1420 O O . TRP A 1 179 ? -7.006 14.572 15.442 1.00 94.12 179 TRP A O 1
ATOM 1430 N N . LYS A 1 180 ? -8.734 13.292 14.829 1.00 93.44 180 LYS A N 1
ATOM 1431 C CA . LYS A 1 180 ? -8.794 13.795 13.448 1.00 93.44 180 LYS A CA 1
ATOM 1432 C C . LYS A 1 180 ? -8.921 15.323 13.376 1.00 93.44 180 LYS A C 1
ATOM 1434 O O . LYS A 1 180 ? -8.330 15.951 12.497 1.00 93.44 180 LYS A O 1
ATOM 1439 N N . LYS A 1 181 ? -9.700 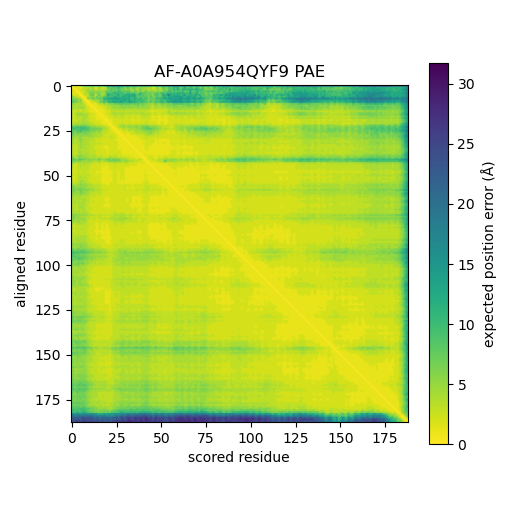15.939 14.274 1.00 90.75 181 LYS A N 1
ATOM 1440 C CA . LYS A 1 181 ? -9.864 17.403 14.341 1.00 90.75 181 LYS A CA 1
ATOM 1441 C C . LYS A 1 181 ? -8.623 18.100 14.892 1.00 90.75 181 LYS A C 1
ATOM 1443 O O . LYS A 1 181 ? -8.330 19.212 14.463 1.00 90.75 181 LYS A O 1
ATOM 1448 N N . GLU A 1 182 ? -7.903 17.478 15.817 1.00 89.25 182 GLU A N 1
ATOM 1449 C CA . GLU A 1 182 ? -6.676 18.039 16.393 1.00 89.25 182 GLU A CA 1
ATOM 1450 C C . GLU A 1 182 ? -5.560 18.153 15.354 1.00 89.25 182 GLU A C 1
ATOM 1452 O O . GLU A 1 182 ? -4.903 19.188 15.300 1.00 89.25 182 GLU A O 1
ATOM 1457 N N . LEU A 1 183 ? -5.457 17.192 14.428 1.00 83.00 183 LEU A N 1
ATOM 1458 C CA . LEU A 1 183 ? -4.531 17.255 13.287 1.00 83.00 183 LEU A CA 1
ATOM 1459 C C . LEU A 1 183 ? -4.781 18.440 12.332 1.00 83.00 183 LEU A C 1
ATOM 1461 O O . LEU A 1 183 ? -3.940 18.732 11.486 1.00 83.00 183 LEU A O 1
ATOM 1465 N N . ARG A 1 184 ? -5.944 19.106 12.405 1.00 68.56 184 ARG A N 1
ATOM 1466 C CA . ARG A 1 184 ? -6.255 20.295 11.587 1.00 68.56 184 ARG A CA 1
ATOM 1467 C C . ARG A 1 184 ? -5.764 21.598 12.204 1.00 68.56 184 ARG A C 1
ATOM 1469 O O . ARG A 1 184 ? -5.744 22.610 11.504 1.00 68.56 184 ARG A O 1
ATOM 1476 N N . LYS A 1 185 ? -5.443 21.615 13.498 1.00 63.44 185 LYS A N 1
ATOM 1477 C CA . LYS A 1 185 ? -4.971 22.834 14.153 1.00 63.44 185 LYS A CA 1
ATOM 1478 C C . LYS A 1 185 ? -3.498 23.019 13.771 1.00 63.44 185 LYS A C 1
ATOM 1480 O O . LYS A 1 185 ? -2.723 22.099 14.016 1.00 63.44 185 LYS A O 1
ATOM 1485 N N . PRO A 1 186 ? -3.099 24.147 13.154 1.00 52.66 186 PRO A N 1
ATOM 1486 C CA . PRO A 1 186 ? -1.683 24.412 12.950 1.00 52.66 186 PRO A CA 1
ATOM 1487 C C . PRO A 1 186 ? -1.001 24.423 14.319 1.00 52.66 186 PRO A C 1
ATOM 1489 O O . PRO A 1 186 ? -1.534 25.013 15.263 1.00 52.66 186 PRO A O 1
ATOM 1492 N N . SER A 1 187 ? 0.137 23.737 14.426 1.00 53.69 187 SER A N 1
ATOM 1493 C CA . SER A 1 187 ? 1.024 23.842 15.581 1.00 53.69 187 SER A CA 1
ATOM 1494 C C . SER A 1 187 ? 1.300 25.327 15.816 1.00 53.69 187 SER A C 1
ATOM 1496 O O . SER A 1 187 ? 1.801 25.996 14.911 1.00 53.69 187 SER A O 1
ATOM 1498 N N . GLN A 1 188 ? 0.861 25.844 16.966 1.00 36.16 188 GLN A N 1
ATOM 1499 C CA . GLN A 1 188 ? 1.150 27.214 17.392 1.00 36.16 188 GLN A CA 1
ATOM 1500 C C . GLN A 1 188 ? 2.636 27.381 17.694 1.00 36.16 188 GLN A C 1
ATOM 1502 O O . GLN A 1 188 ? 3.241 26.400 18.185 1.00 36.16 188 GLN A O 1
#

Sequence (188 aa):
YFLTLAASNPPPMLFASMPLCWTTREPDPVLRDAALRWLEKKDDDAARLLGASWLLFTDEQAAAQQALAQLQSSPHATISQLAVAQGWRRVPPPQTMADLHRWFEFRDKLLPPLQLGPTEFMADRLQRIGQVELAIGEWSRIGSQYADQPLRCQLALGDAAAQLKRLGRDEEAQRFETWKKELRKPSQ

Foldseek 3Di:
DLLVVVVVVDDLLSCLVQPAALDLDADDPVVLVQLVVLCPPPVRLSSVLRSLRRCCNPPCVVSSLVSLVVQLPPPPPSSVLSSVLSNVLPDDLVVCVVCVVVLVVSLVPDDLSSSLSSLQNSLVSCVVSPVPVVSLVSLVVCLPRPLVCLVSNLVSLQVSLVSCVVVVNNVVSVVSVVSNVVSVDPDD

Radius of gyration: 17.25 Å; Cα contacts (8 Å, |Δi|>4): 207; chains: 1; bounding box: 41×44×44 Å

Solvent-accessible surface area (backbone atoms only — not comparable to full-atom values): 10221 Å² total; per-residue (Å²): 111,68,69,71,52,54,74,70,72,57,64,73,73,60,60,47,73,51,89,57,54,56,71,90,69,67,58,56,73,73,55,42,58,51,23,51,62,24,44,68,37,82,92,34,67,68,39,24,53,41,11,21,41,48,28,57,70,46,96,51,23,66,61,18,50,52,49,31,62,56,34,47,69,39,90,50,62,64,56,11,52,50,25,52,58,57,54,53,77,75,54,52,70,78,58,42,68,74,42,46,68,60,52,50,59,52,42,74,69,42,61,72,70,57,28,53,55,56,43,54,33,48,21,57,48,28,44,75,71,68,40,45,71,59,15,36,50,41,19,49,47,41,44,71,76,39,65,93,40,47,70,62,22,37,50,31,21,47,52,31,20,54,52,29,44,75,70,70,38,52,72,59,17,50,50,32,54,51,52,42,55,56,66,68,55,77,88,125